Protein AF-0000000080719710 (afdb_homodimer)

pLDDT: mean 92.7, std 10.5, range [41.16, 98.81]

Structure (mmCIF, N/CA/C/O backbone):
data_AF-0000000080719710-model_v1
#
loop_
_entity.id
_entity.type
_entity.pdbx_description
1 polymer 'N-acetyltransferase domain-containing protein'
#
loop_
_atom_site.group_PDB
_atom_site.id
_atom_site.type_symbol
_atom_site.label_atom_id
_atom_site.label_alt_id
_atom_site.label_comp_id
_atom_site.label_asym_id
_atom_site.label_entity_id
_atom_site.label_seq_id
_atom_site.pdbx_PDB_ins_code
_atom_site.Cartn_x
_atom_site.Cartn_y
_atom_site.Cartn_z
_atom_site.occupancy
_atom_site.B_iso_or_equiv
_atom_site.auth_seq_id
_atom_site.auth_comp_id
_atom_site.auth_asym_id
_atom_site.auth_atom_id
_atom_site.pdbx_PDB_model_num
ATOM 1 N N . MET A 1 1 ? 18.469 5.668 -6.887 1 54.09 1 MET A N 1
ATOM 2 C CA . MET A 1 1 ? 17.562 4.699 -7.508 1 54.09 1 MET A CA 1
ATOM 3 C C . MET A 1 1 ? 16.109 5.109 -7.309 1 54.09 1 MET A C 1
ATOM 5 O O . MET A 1 1 ? 15.75 5.652 -6.262 1 54.09 1 MET A O 1
ATOM 9 N N . LYS A 1 2 ? 15.273 5.098 -8.398 1 69.69 2 LYS A N 1
ATOM 10 C CA . LYS A 1 2 ? 13.875 5.508 -8.328 1 69.69 2 LYS A CA 1
ATOM 11 C C . LYS A 1 2 ? 13.031 4.457 -7.605 1 69.69 2 LYS A C 1
ATOM 13 O O . LYS A 1 2 ? 13.102 3.27 -7.93 1 69.69 2 LYS A O 1
ATOM 18 N N . HIS A 1 3 ? 12.562 4.742 -6.418 1 86.06 3 HIS A N 1
ATOM 19 C CA . HIS A 1 3 ? 11.727 3.826 -5.652 1 86.06 3 HIS A CA 1
ATOM 20 C C . HIS A 1 3 ? 10.289 3.814 -6.18 1 86.06 3 HIS A C 1
ATOM 22 O O . HIS A 1 3 ? 9.789 4.84 -6.641 1 86.06 3 HIS A O 1
ATOM 28 N N . ILE A 1 4 ? 9.797 2.648 -6.238 1 90.69 4 ILE A N 1
ATOM 29 C CA . ILE A 1 4 ? 8.398 2.49 -6.602 1 90.69 4 ILE A CA 1
ATOM 30 C C . ILE A 1 4 ? 7.535 2.461 -5.34 1 90.69 4 ILE A C 1
ATOM 32 O O . ILE A 1 4 ? 7.82 1.71 -4.406 1 90.69 4 ILE A O 1
ATOM 36 N N . ALA A 1 5 ? 6.484 3.293 -5.363 1 95.06 5 ALA A N 1
ATOM 37 C CA . ALA A 1 5 ? 5.66 3.428 -4.168 1 95.06 5 ALA A CA 1
ATOM 38 C C . ALA A 1 5 ? 4.258 2.875 -4.402 1 95.06 5 ALA A C 1
ATOM 40 O O . ALA A 1 5 ? 3.775 2.854 -5.535 1 95.06 5 ALA A O 1
ATOM 41 N N . PHE A 1 6 ? 3.617 2.361 -3.338 1 96.5 6 PHE A N 1
ATOM 42 C CA . PHE A 1 6 ? 2.191 2.061 -3.355 1 96.5 6 PHE A CA 1
ATOM 43 C C . PHE A 1 6 ? 1.367 3.342 -3.332 1 96.5 6 PHE A C 1
ATOM 45 O O . PHE A 1 6 ? 1.229 3.98 -2.287 1 96.5 6 PHE A O 1
ATOM 52 N N . VAL A 1 7 ? 0.745 3.695 -4.496 1 97.75 7 VAL A N 1
ATOM 53 C CA . VAL A 1 7 ? 0.029 4.957 -4.633 1 97.75 7 VAL A CA 1
ATOM 54 C C . VAL A 1 7 ? -1.461 4.738 -4.379 1 97.75 7 VAL A C 1
ATOM 56 O O . VAL A 1 7 ? -2.09 3.902 -5.031 1 97.75 7 VAL A O 1
ATOM 59 N N . LEU A 1 8 ? -2 5.484 -3.473 1 97.69 8 LEU A N 1
ATOM 60 C CA . LEU A 1 8 ? -3.428 5.406 -3.178 1 97.69 8 LEU A CA 1
ATOM 61 C C . LEU A 1 8 ? -4.207 6.43 -3.996 1 97.69 8 LEU A C 1
ATOM 63 O O . LEU A 1 8 ? -5.32 6.152 -4.445 1 97.69 8 LEU A O 1
ATOM 67 N N . HIS A 1 9 ? -3.609 7.578 -4.168 1 98 9 HIS A N 1
ATOM 68 C CA . HIS A 1 9 ? -4.219 8.703 -4.867 1 98 9 HIS A CA 1
ATOM 69 C C . HIS A 1 9 ? -3.156 9.617 -5.477 1 98 9 HIS A C 1
ATOM 71 O O . HIS A 1 9 ? -2.035 9.695 -4.969 1 98 9 HIS A O 1
ATOM 77 N N . ASN A 1 10 ? -3.525 10.258 -6.566 1 98.06 10 ASN A N 1
ATOM 78 C CA . ASN A 1 10 ? -2.609 11.211 -7.18 1 98.06 10 ASN A CA 1
ATOM 79 C C . ASN A 1 10 ? -3.359 12.367 -7.836 1 98.06 10 ASN A C 1
ATOM 81 O O . ASN A 1 10 ? -4.539 12.242 -8.172 1 98.06 10 ASN A O 1
ATOM 85 N N . PHE A 1 11 ? -2.729 13.508 -7.863 1 98.31 11 PHE A N 1
ATOM 86 C CA . PHE A 1 11 ? -3.273 14.695 -8.508 1 98.31 11 PHE A CA 1
ATOM 87 C C . PHE A 1 11 ? -2.166 15.688 -8.828 1 98.31 11 PHE A C 1
ATOM 89 O O . PHE A 1 11 ? -1.011 15.484 -8.453 1 98.31 11 PHE A O 1
ATOM 96 N N . SER A 1 12 ? -2.582 16.734 -9.648 1 98.12 12 SER A N 1
ATOM 97 C CA . SER A 1 12 ? -1.636 17.797 -9.969 1 98.12 12 SER A CA 1
ATOM 98 C C . SER A 1 12 ? -2.135 19.141 -9.477 1 98.12 12 SER A C 1
ATOM 100 O O . SER A 1 12 ? -3.336 19.422 -9.516 1 98.12 12 SER A O 1
ATOM 102 N N . THR A 1 13 ? -1.213 19.984 -9 1 96.88 13 THR A N 1
ATOM 103 C CA . THR A 1 13 ? -1.48 21.359 -8.609 1 96.88 13 THR A CA 1
ATOM 104 C C . THR A 1 13 ? -0.192 22.172 -8.594 1 96.88 13 THR A C 1
ATOM 106 O O . THR A 1 13 ? 0.892 21.641 -8.375 1 96.88 13 THR A O 1
ATOM 109 N N . GLY A 1 14 ? -0.295 23.5 -8.953 1 94.06 14 GLY A N 1
ATOM 110 C CA . GLY A 1 14 ? 0.875 24.375 -8.961 1 94.06 14 GLY A CA 1
ATOM 111 C C . GLY A 1 14 ? 1.975 23.875 -9.883 1 94.06 14 GLY A C 1
ATOM 112 O O . GLY A 1 14 ? 3.158 23.984 -9.562 1 94.06 14 GLY A O 1
ATOM 113 N N . ASN A 1 15 ? 1.574 23.141 -10.828 1 95.38 15 ASN A N 1
ATOM 114 C CA . ASN A 1 15 ? 2.5 22.578 -11.797 1 95.38 15 ASN A CA 1
ATOM 115 C C . ASN A 1 15 ? 3.369 21.484 -11.172 1 95.38 15 ASN A C 1
ATOM 117 O O . ASN A 1 15 ? 4.551 21.359 -11.508 1 95.38 15 ASN A O 1
ATOM 121 N N . LYS A 1 16 ? 2.918 20.844 -10.125 1 97.88 16 LYS A N 1
ATOM 122 C CA . LYS A 1 16 ? 3.588 19.734 -9.469 1 97.88 16 LYS A CA 1
ATOM 123 C C . LYS A 1 16 ? 2.729 18.469 -9.523 1 97.88 16 LYS A C 1
ATOM 125 O O . LYS A 1 16 ? 1.5 18.547 -9.461 1 97.88 16 LYS A O 1
ATOM 130 N N . LYS A 1 17 ? 3.385 17.359 -9.648 1 98.44 17 LYS A N 1
ATOM 131 C CA . LYS A 1 17 ? 2.719 16.062 -9.508 1 98.44 17 LYS A CA 1
ATOM 132 C C . LYS A 1 17 ? 2.717 15.602 -8.055 1 98.44 17 LYS A C 1
ATOM 134 O O . LYS A 1 17 ? 3.777 15.469 -7.441 1 98.44 17 LYS A O 1
ATOM 139 N N . ILE A 1 18 ? 1.567 15.352 -7.508 1 98.75 18 ILE A N 1
ATOM 140 C CA . ILE A 1 18 ? 1.425 14.953 -6.113 1 98.75 18 ILE A CA 1
ATOM 141 C C . ILE A 1 18 ? 0.96 13.5 -6.035 1 98.75 18 ILE A C 1
ATOM 143 O O . ILE A 1 18 ? 0.045 13.094 -6.754 1 98.75 18 ILE A O 1
ATOM 147 N N . GLU A 1 19 ? 1.598 12.703 -5.23 1 98.69 19 GLU A N 1
ATOM 148 C CA . GLU A 1 19 ? 1.17 11.336 -4.953 1 98.69 19 GLU A CA 1
ATOM 149 C C . GLU A 1 19 ? 1.018 11.102 -3.451 1 98.69 19 GLU A C 1
ATOM 151 O O . GLU A 1 19 ? 1.913 11.43 -2.672 1 98.69 19 GLU A O 1
ATOM 156 N N . LEU A 1 20 ? -0.137 10.586 -3.004 1 98.81 20 LEU A N 1
ATOM 157 C CA . LEU A 1 20 ? -0.351 10.086 -1.65 1 98.81 20 LEU A CA 1
ATOM 158 C C . LEU A 1 20 ? -0.066 8.594 -1.573 1 98.81 20 LEU A C 1
ATOM 160 O O . LEU A 1 20 ? -0.763 7.789 -2.199 1 98.81 20 LEU A O 1
ATOM 164 N N . VAL A 1 21 ? 0.977 8.242 -0.76 1 98.5 21 VAL A N 1
ATOM 165 C CA . VAL A 1 21 ? 1.5 6.883 -0.881 1 98.5 21 VAL A CA 1
ATOM 166 C C . VAL A 1 21 ? 1.567 6.227 0.498 1 98.5 21 VAL A C 1
ATOM 168 O O . VAL A 1 21 ? 1.522 6.918 1.521 1 98.5 21 VAL A O 1
ATOM 171 N N . LEU A 1 22 ? 1.673 4.852 0.494 1 97.69 22 LEU A N 1
ATOM 172 C CA . LEU A 1 22 ? 1.916 4.09 1.714 1 97.69 22 LEU A CA 1
ATOM 173 C C . LEU A 1 22 ? 3.254 4.473 2.338 1 97.69 22 LEU A C 1
ATOM 175 O O . LEU A 1 22 ? 4.254 4.613 1.631 1 97.69 22 LEU A O 1
ATOM 179 N N . PRO A 1 23 ? 3.33 4.699 3.695 1 98.06 23 PRO A N 1
ATOM 180 C CA . PRO A 1 23 ? 4.625 4.938 4.332 1 98.06 23 PRO A CA 1
ATOM 181 C C . PRO A 1 23 ? 5.578 3.752 4.199 1 98.06 23 PRO A C 1
ATOM 183 O O . PRO A 1 23 ? 5.211 2.621 4.523 1 98.06 23 PRO A O 1
ATOM 186 N N . GLU A 1 24 ? 6.777 3.998 3.793 1 95.75 24 GLU A N 1
ATOM 187 C CA . GLU A 1 24 ? 7.82 2.984 3.658 1 95.75 24 GLU A CA 1
ATOM 188 C C . GLU A 1 24 ? 9.164 3.512 4.145 1 95.75 24 GLU A C 1
ATOM 190 O O . GLU A 1 24 ? 9.453 4.703 4.02 1 95.75 24 GLU A O 1
ATOM 195 N N . VAL A 1 25 ? 10.055 2.666 4.492 1 94.94 25 VAL A N 1
ATOM 196 C CA . VAL A 1 25 ? 11.273 3.021 5.207 1 94.94 25 VAL A CA 1
ATOM 197 C C . VAL A 1 25 ? 12.195 3.82 4.289 1 94.94 25 VAL A C 1
ATOM 199 O O . VAL A 1 25 ? 12.93 4.699 4.746 1 94.94 25 VAL A O 1
ATOM 202 N N . TRP A 1 26 ? 12.203 3.619 3.031 1 94.19 26 TRP A N 1
ATOM 203 C CA . TRP A 1 26 ? 13.102 4.301 2.107 1 94.19 26 TRP A CA 1
ATOM 204 C C . TRP A 1 26 ? 12.836 5.805 2.096 1 94.19 26 TRP A C 1
ATOM 206 O O . TRP A 1 26 ? 13.672 6.586 1.641 1 94.19 26 TRP A O 1
ATOM 216 N N . GLN A 1 27 ? 11.711 6.211 2.578 1 97.81 27 GLN A N 1
ATOM 217 C CA . GLN A 1 27 ? 11.297 7.613 2.592 1 97.81 27 GLN A CA 1
ATOM 218 C C . GLN A 1 27 ? 11.898 8.352 3.787 1 97.81 27 GLN A C 1
ATOM 220 O O . GLN A 1 27 ? 11.844 9.578 3.854 1 97.81 27 GLN A O 1
ATOM 225 N N . ALA A 1 28 ? 12.5 7.699 4.703 1 98.19 28 ALA A N 1
ATOM 226 C CA . ALA A 1 28 ? 12.875 8.219 6.02 1 98.19 28 ALA A CA 1
ATOM 227 C C . ALA A 1 28 ? 13.906 9.336 5.895 1 98.19 28 ALA A C 1
ATOM 229 O O . ALA A 1 28 ? 13.781 10.383 6.535 1 98.19 28 ALA A O 1
ATOM 230 N N . ALA A 1 29 ? 14.852 9.148 5.082 1 97.94 29 ALA A N 1
ATOM 231 C CA . ALA A 1 29 ? 15.93 10.125 4.973 1 97.94 29 ALA A CA 1
ATOM 232 C C . ALA A 1 29 ? 15.398 11.469 4.477 1 97.94 29 ALA A C 1
ATOM 234 O O . ALA A 1 29 ? 15.711 12.516 5.047 1 97.94 29 ALA A O 1
ATOM 235 N N . SER A 1 30 ? 14.617 11.422 3.439 1 98 30 SER A N 1
ATOM 236 C CA . SER A 1 30 ? 14.055 12.648 2.879 1 98 30 SER A CA 1
ATOM 237 C C . SER A 1 30 ? 13.102 13.32 3.867 1 98 30 SER A C 1
ATOM 239 O O . SER A 1 30 ? 13.148 14.547 4.039 1 98 30 SER A O 1
ATOM 241 N N . LEU A 1 31 ? 12.305 12.578 4.492 1 98.06 31 LEU A N 1
ATOM 242 C CA . LEU A 1 31 ? 11.375 13.125 5.477 1 98.06 31 LEU A CA 1
ATOM 243 C C . LEU A 1 31 ? 12.133 13.773 6.633 1 98.06 31 LEU A C 1
ATOM 245 O O . LEU A 1 31 ? 11.75 14.852 7.102 1 98.06 31 LEU A O 1
ATOM 249 N N . PHE A 1 32 ? 13.141 13.18 7.082 1 97.94 32 PHE A N 1
ATOM 250 C CA . PHE A 1 32 ? 13.953 13.727 8.156 1 97.94 32 PHE A CA 1
ATOM 251 C C . PHE A 1 32 ? 14.578 15.055 7.742 1 97.94 32 PHE A C 1
ATOM 253 O O . PHE A 1 32 ? 14.57 16.016 8.508 1 97.94 32 PHE A O 1
ATOM 260 N N . ASP A 1 33 ? 15.109 15.07 6.574 1 97.5 33 ASP A N 1
ATOM 261 C CA . ASP A 1 33 ? 15.695 16.297 6.047 1 97.5 33 ASP A CA 1
ATOM 262 C C . ASP A 1 33 ? 14.68 17.438 6.047 1 97.5 33 ASP A C 1
ATOM 264 O O . ASP A 1 33 ? 14.992 18.562 6.43 1 97.5 33 ASP A O 1
ATOM 268 N N . GLN A 1 34 ? 13.484 17.125 5.559 1 96.94 34 GLN A N 1
ATOM 269 C CA . GLN A 1 34 ? 12.422 18.125 5.531 1 96.94 34 GLN A CA 1
ATOM 270 C C . GLN A 1 34 ? 12.078 18.594 6.938 1 96.94 34 GLN A C 1
ATOM 272 O O . GLN A 1 34 ? 11.836 19.797 7.148 1 96.94 34 GLN A O 1
ATOM 277 N N . LEU A 1 35 ? 12.016 17.734 7.867 1 95.12 35 LEU A N 1
ATOM 278 C CA . LEU A 1 35 ? 11.734 18.078 9.25 1 95.12 35 LEU A CA 1
ATOM 279 C C . LEU A 1 35 ? 12.812 19 9.805 1 95.12 35 LEU A C 1
ATOM 281 O O . LEU A 1 35 ? 12.5 20 10.461 1 95.12 35 LEU A O 1
ATOM 285 N N . GLN A 1 36 ? 14 18.703 9.531 1 94.81 36 GLN A N 1
ATOM 286 C CA . GLN A 1 36 ? 15.117 19.5 10.023 1 94.81 36 GLN A CA 1
ATOM 287 C C . GLN A 1 36 ? 15.102 20.906 9.406 1 94.81 36 GLN A C 1
ATOM 289 O O . GLN A 1 36 ? 15.312 21.891 10.109 1 94.81 36 GLN A O 1
ATOM 294 N N . LYS A 1 37 ? 14.883 20.922 8.211 1 94.94 37 LYS A N 1
ATOM 295 C CA . LYS A 1 37 ? 14.836 22.188 7.484 1 94.94 37 LYS A CA 1
ATOM 296 C C . LYS A 1 37 ? 13.758 23.109 8.047 1 94.94 37 LYS A C 1
ATOM 298 O O . LYS A 1 37 ? 13.906 24.328 8.023 1 94.94 37 LYS A O 1
ATOM 303 N N . ASN A 1 38 ? 12.711 22.531 8.555 1 93.88 38 ASN A N 1
ATOM 304 C CA . ASN A 1 38 ? 11.562 23.297 9.031 1 93.88 38 ASN A CA 1
ATOM 305 C C . ASN A 1 38 ? 11.383 23.141 10.547 1 93.88 38 ASN A C 1
ATOM 307 O O . ASN A 1 38 ? 10.266 23.281 11.055 1 93.88 38 ASN A O 1
ATOM 311 N N . PHE A 1 39 ? 12.359 22.875 11.195 1 91.44 39 PHE A N 1
ATOM 312 C CA . PHE A 1 39 ? 12.32 22.453 12.586 1 91.44 39 PHE A CA 1
ATOM 313 C C . PHE A 1 39 ? 11.695 23.516 13.469 1 91.44 39 PHE A C 1
ATOM 315 O O . PHE A 1 39 ? 10.867 23.219 14.328 1 91.44 39 PHE A O 1
ATOM 322 N N . VAL A 1 40 ? 12.023 24.734 13.328 1 90.12 40 VAL A N 1
ATOM 323 C CA . VAL A 1 40 ? 11.539 25.828 14.172 1 90.12 40 VAL A CA 1
ATOM 324 C C . VAL A 1 40 ? 10.023 25.953 14.039 1 90.12 40 VAL A C 1
ATOM 326 O O . VAL A 1 40 ? 9.305 26.016 15.039 1 90.12 40 VAL A O 1
ATOM 329 N N . GLU A 1 41 ? 9.57 25.875 12.898 1 88.31 41 GLU A N 1
ATOM 330 C CA . GLU A 1 41 ? 8.133 25.969 12.648 1 88.31 41 GLU A CA 1
ATOM 331 C C . GLU A 1 41 ? 7.402 24.719 13.148 1 88.31 41 GLU A C 1
ATOM 333 O O . GLU A 1 41 ? 6.375 24.828 13.828 1 88.31 41 GLU A O 1
ATOM 338 N N . PHE A 1 42 ? 7.93 23.578 12.852 1 89.69 42 PHE A N 1
ATOM 339 C CA . PHE A 1 42 ? 7.27 22.312 13.172 1 89.69 42 PHE A CA 1
ATOM 340 C C . PHE A 1 42 ? 7.266 22.078 14.68 1 89.69 42 PHE A C 1
ATOM 342 O O . PHE A 1 42 ? 6.297 21.547 15.227 1 89.69 42 PHE A O 1
ATOM 349 N N . SER A 1 43 ? 8.32 22.484 15.328 1 88.62 43 SER A N 1
ATOM 350 C CA . SER A 1 43 ? 8.43 22.281 16.766 1 88.62 43 SER A CA 1
ATOM 351 C C . SER A 1 43 ? 7.391 23.109 17.516 1 88.62 43 SER A C 1
ATOM 353 O O . SER A 1 43 ? 7.031 22.781 18.656 1 88.62 43 SER A O 1
ATOM 355 N N . LYS A 1 44 ? 6.891 24.125 16.969 1 86.06 44 LYS A N 1
ATOM 356 C CA . LYS A 1 44 ? 5.871 24.984 17.578 1 86.06 44 LYS A CA 1
ATOM 357 C C . LYS A 1 44 ? 4.516 24.281 17.609 1 86.06 44 LYS A C 1
ATOM 359 O O . LYS A 1 44 ? 3.738 24.469 18.547 1 86.06 44 LYS A O 1
ATOM 364 N N . TYR A 1 45 ? 4.305 23.422 16.625 1 86 45 TYR A N 1
ATOM 365 C CA . TYR A 1 45 ? 2.943 22.938 16.422 1 86 45 TYR A CA 1
ATOM 366 C C . TYR A 1 45 ? 2.879 21.422 16.594 1 86 45 TYR A C 1
ATOM 368 O O . TYR A 1 45 ? 1.822 20.875 16.906 1 86 45 TYR A O 1
ATOM 376 N N . LEU A 1 46 ? 3.992 20.734 16.297 1 87.31 46 LEU A N 1
ATOM 377 C CA . LEU A 1 46 ? 4.027 19.281 16.312 1 87.31 46 LEU A CA 1
ATOM 378 C C . LEU A 1 46 ? 4.785 18.766 17.531 1 87.31 46 LEU A C 1
ATOM 380 O O . LEU A 1 46 ? 6.02 18.75 17.547 1 87.31 46 LEU A O 1
ATOM 384 N N . GLU A 1 47 ? 4.121 18.219 18.5 1 83.12 47 GLU A N 1
ATOM 385 C CA . GLU A 1 47 ? 4.707 17.844 19.781 1 83.12 47 GLU A CA 1
ATOM 386 C C . GLU A 1 47 ? 5.758 16.75 19.609 1 83.12 47 GLU A C 1
ATOM 388 O O . GLU A 1 47 ? 6.734 16.703 20.359 1 83.12 47 GLU A O 1
ATOM 393 N N . TRP A 1 48 ? 5.605 15.891 18.594 1 88.81 48 TRP A N 1
ATOM 394 C CA . TRP A 1 48 ? 6.477 14.734 18.422 1 88.81 48 TRP A CA 1
ATOM 395 C C . TRP A 1 48 ? 7.754 15.125 17.688 1 88.81 48 TRP A C 1
ATOM 397 O O . TRP A 1 48 ? 8.719 14.359 17.656 1 88.81 48 TRP A O 1
ATOM 407 N N . ALA A 1 49 ? 7.832 16.25 17.078 1 87.62 49 ALA A N 1
ATOM 408 C CA . ALA A 1 49 ? 8.93 16.641 16.203 1 87.62 49 ALA A CA 1
ATOM 409 C C . ALA A 1 49 ? 10.266 16.609 16.938 1 87.62 49 ALA A C 1
ATOM 411 O O . ALA A 1 49 ? 11.281 16.203 16.359 1 87.62 49 ALA A O 1
ATOM 412 N N . GLU A 1 50 ? 10.289 16.922 18.188 1 88.94 50 GLU A N 1
ATOM 413 C CA . GLU A 1 50 ? 11.516 17 18.969 1 88.94 50 GLU A CA 1
ATOM 414 C C . GLU A 1 50 ? 12.07 15.609 19.281 1 88.94 50 GLU A C 1
ATOM 416 O O . GLU A 1 50 ? 13.234 15.469 19.656 1 88.94 50 GLU A O 1
ATOM 421 N N . LYS A 1 51 ? 11.234 14.68 19.141 1 91.88 51 LYS A N 1
ATOM 422 C CA . LYS A 1 51 ? 11.641 13.32 19.484 1 91.88 51 LYS A CA 1
ATOM 423 C C . LYS A 1 51 ? 12.359 12.656 18.312 1 91.88 51 LYS A C 1
ATOM 425 O O . LYS A 1 51 ? 13 11.617 18.484 1 91.88 51 LYS A O 1
ATOM 430 N N . ILE A 1 52 ? 12.258 13.172 17.156 1 94.56 52 ILE A N 1
ATOM 431 C CA . ILE A 1 52 ? 12.914 12.625 15.977 1 94.56 52 ILE A CA 1
ATOM 432 C C . ILE A 1 52 ? 14.273 13.305 15.781 1 94.56 52 ILE A C 1
ATOM 434 O O . ILE A 1 52 ? 14.344 14.453 15.352 1 94.56 52 ILE A O 1
ATOM 438 N N . LYS A 1 53 ? 15.352 12.57 16.016 1 94.25 53 LYS A N 1
ATOM 439 C CA . LYS A 1 53 ? 16.672 13.195 16.047 1 94.25 53 LYS A CA 1
ATOM 440 C C . LYS A 1 53 ? 17.578 12.617 14.969 1 94.25 53 LYS A C 1
ATOM 442 O O . LYS A 1 53 ? 18.703 13.086 14.789 1 94.25 53 LYS A O 1
ATOM 447 N N . SER A 1 54 ? 17.047 11.555 14.305 1 97 54 SER A N 1
ATOM 448 C CA . SER A 1 54 ? 17.875 10.898 13.289 1 97 54 SER A CA 1
ATOM 449 C C . SER A 1 54 ? 17 10.234 12.227 1 97 54 SER A C 1
ATOM 451 O O . SER A 1 54 ? 15.789 10.086 12.414 1 97 54 SER A O 1
ATOM 453 N N . VAL A 1 55 ? 17.672 9.875 11.188 1 97.56 55 VAL A N 1
ATOM 454 C CA . VAL A 1 55 ? 17 9.109 10.141 1 97.56 55 VAL A CA 1
ATOM 455 C C . VAL A 1 55 ? 16.484 7.789 10.711 1 97.56 55 VAL A C 1
ATOM 457 O O . VAL A 1 55 ? 15.406 7.328 10.344 1 97.56 55 VAL A O 1
ATOM 460 N N . LYS A 1 56 ? 17.25 7.219 11.578 1 97.5 56 LYS A N 1
ATOM 461 C CA . LYS A 1 56 ? 16.859 5.977 12.234 1 97.5 56 LYS A CA 1
ATOM 462 C C . LYS A 1 56 ? 15.57 6.156 13.031 1 97.5 56 LYS A C 1
ATOM 464 O O . LYS A 1 56 ? 14.703 5.285 13.023 1 97.5 56 LYS A O 1
ATOM 469 N N . ASP A 1 57 ? 15.461 7.258 13.688 1 97.44 57 ASP A N 1
ATOM 470 C CA . ASP A 1 57 ? 14.25 7.566 14.438 1 97.44 57 ASP A CA 1
ATOM 471 C C . ASP A 1 57 ? 13.039 7.656 13.508 1 97.44 57 ASP A C 1
ATOM 473 O O . ASP A 1 57 ? 11.969 7.137 13.82 1 97.44 57 ASP A O 1
ATOM 477 N N . GLU A 1 58 ? 13.273 8.344 12.422 1 97 58 GLU A N 1
ATOM 478 C CA . GLU A 1 58 ? 12.195 8.477 11.445 1 97 58 GLU A CA 1
ATOM 479 C C . GLU A 1 58 ? 11.789 7.117 10.883 1 97 58 GLU A C 1
ATOM 481 O O . GLU A 1 58 ? 10.594 6.84 10.719 1 97 58 GLU A O 1
ATOM 486 N N . ALA A 1 59 ? 12.734 6.281 10.547 1 97.06 59 ALA A N 1
ATOM 487 C CA . ALA A 1 59 ? 12.453 4.93 10.062 1 97.06 59 ALA A CA 1
ATOM 488 C C . ALA A 1 59 ? 11.648 4.133 11.086 1 97.06 59 ALA A C 1
ATOM 490 O O . ALA A 1 59 ? 10.727 3.402 10.727 1 97.06 59 ALA A O 1
ATOM 491 N N . ALA A 1 60 ? 11.961 4.281 12.336 1 97 60 ALA A N 1
ATOM 492 C CA . ALA A 1 60 ? 11.234 3.607 13.406 1 97 60 ALA A CA 1
ATOM 493 C C . ALA A 1 60 ? 9.789 4.105 13.484 1 97 60 ALA A C 1
ATOM 495 O O . ALA A 1 60 ? 8.867 3.32 13.719 1 97 60 ALA A O 1
ATOM 496 N N . SER A 1 61 ? 9.625 5.371 13.32 1 96.69 61 SER A N 1
ATOM 497 C CA . SER A 1 61 ? 8.281 5.938 13.297 1 96.69 61 SER A CA 1
ATOM 498 C C . SER A 1 61 ? 7.449 5.344 12.156 1 96.69 61 SER A C 1
ATOM 500 O O . SER A 1 61 ? 6.285 4.992 12.352 1 96.69 61 SER A O 1
ATOM 502 N N . ILE A 1 62 ? 8.062 5.242 11.023 1 97.19 62 ILE A N 1
ATOM 503 C CA . ILE A 1 62 ? 7.379 4.703 9.859 1 97.19 62 ILE A CA 1
ATOM 504 C C . ILE A 1 62 ? 6.941 3.266 10.133 1 97.19 62 ILE A C 1
ATOM 506 O O . ILE A 1 62 ? 5.809 2.885 9.828 1 97.19 62 ILE A O 1
ATOM 510 N N . LYS A 1 63 ? 7.766 2.494 10.727 1 95.44 63 LYS A N 1
ATOM 511 C CA . LYS A 1 63 ? 7.414 1.123 11.078 1 95.44 63 LYS A CA 1
ATOM 512 C C . LYS A 1 63 ? 6.246 1.091 12.062 1 95.44 63 LYS A C 1
ATOM 514 O O . LYS A 1 63 ? 5.352 0.252 11.945 1 95.44 63 LYS A O 1
ATOM 519 N N . MET A 1 64 ? 6.301 1.957 12.961 1 95.94 64 MET A N 1
ATOM 520 C CA . MET A 1 64 ? 5.207 2.062 13.922 1 95.94 64 MET A CA 1
ATOM 521 C C . MET A 1 64 ? 3.896 2.406 13.219 1 95.94 64 MET A C 1
ATOM 523 O O . MET A 1 64 ? 2.85 1.842 13.539 1 95.94 64 MET A O 1
ATOM 527 N N . PHE A 1 65 ? 3.973 3.328 12.258 1 96.19 65 PHE A N 1
ATOM 528 C CA . PHE A 1 65 ? 2.789 3.682 11.484 1 96.19 65 PHE A CA 1
ATOM 529 C C . PHE A 1 65 ? 2.244 2.469 10.742 1 96.19 65 PHE A C 1
ATOM 531 O O . PHE A 1 65 ? 1.034 2.236 10.719 1 96.19 65 PHE A O 1
ATOM 538 N N . GLN A 1 66 ? 3.09 1.748 10.156 1 95.5 66 GLN A N 1
ATOM 539 C CA . GLN A 1 66 ? 2.693 0.542 9.438 1 95.5 66 GLN A CA 1
ATOM 540 C C . GLN A 1 66 ? 1.958 -0.429 10.352 1 95.5 66 GLN A C 1
ATOM 542 O O . GLN A 1 66 ? 0.925 -0.987 9.977 1 95.5 66 GLN A O 1
ATOM 547 N N . GLU A 1 67 ? 2.471 -0.63 11.508 1 94.25 67 GLU A N 1
ATOM 548 C CA . GLU A 1 67 ? 1.866 -1.543 12.469 1 94.25 67 GLU A CA 1
ATOM 549 C C . GLU A 1 67 ? 0.485 -1.058 12.898 1 94.25 67 GLU A C 1
ATOM 551 O O . GLU A 1 67 ? -0.453 -1.851 13.008 1 94.25 67 GLU A O 1
ATOM 556 N N . LYS A 1 68 ? 0.389 0.164 13.195 1 95.25 68 LYS A N 1
ATOM 557 C CA . LYS A 1 68 ? -0.896 0.726 13.594 1 95.25 68 LYS A CA 1
ATOM 558 C C . LYS A 1 68 ? -1.929 0.591 12.477 1 95.25 68 LYS A C 1
ATOM 560 O O . LYS A 1 68 ? -3.113 0.377 12.742 1 95.25 68 LYS A O 1
ATOM 565 N N . MET A 1 69 ? -1.511 0.764 11.266 1 94.81 69 MET A N 1
ATOM 566 C CA . MET A 1 69 ? -2.412 0.637 10.125 1 94.81 69 MET A CA 1
ATOM 567 C C . MET A 1 69 ? -2.91 -0.797 9.977 1 94.81 69 MET A C 1
ATOM 569 O O . MET A 1 69 ? -4.094 -1.025 9.719 1 94.81 69 MET A O 1
ATOM 573 N N . VAL A 1 70 ? -2.021 -1.678 10.164 1 92.56 70 VAL A N 1
ATOM 574 C CA . VAL A 1 70 ? -2.406 -3.084 10.109 1 92.56 70 VAL A CA 1
ATOM 575 C C . VAL A 1 70 ? -3.42 -3.389 11.211 1 92.56 70 VAL A C 1
ATOM 577 O O . VAL A 1 70 ? -4.352 -4.168 11.008 1 92.56 70 VAL A O 1
ATOM 580 N N . GLY A 1 71 ? -3.258 -2.744 12.289 1 91.38 71 GLY A N 1
ATOM 581 C CA . GLY A 1 71 ? -4.141 -2.945 13.422 1 91.38 71 GLY A CA 1
ATOM 582 C C . GLY A 1 71 ? -5.418 -2.131 13.344 1 91.38 71 GLY A C 1
ATOM 583 O O . GLY A 1 71 ? -6.281 -2.229 14.219 1 91.38 71 GLY A O 1
ATOM 584 N N . GLY A 1 72 ? -5.531 -1.318 12.406 1 91.62 72 GLY A N 1
ATOM 585 C CA . GLY A 1 72 ? -6.73 -0.511 12.234 1 91.62 72 GLY A CA 1
ATOM 586 C C . GLY A 1 72 ? -6.809 0.656 13.195 1 91.62 72 GLY A C 1
ATOM 587 O O . GLY A 1 72 ? -7.898 1.16 13.484 1 91.62 72 GLY A O 1
ATOM 588 N N . LYS A 1 73 ? -5.691 1.082 13.688 1 95.19 73 LYS A N 1
ATOM 589 C CA . LYS A 1 73 ? -5.668 2.111 14.719 1 95.19 73 LYS A CA 1
ATOM 590 C C . LYS A 1 73 ? -5.293 3.471 14.133 1 95.19 73 LYS A C 1
ATOM 592 O O . LYS A 1 73 ? -5.453 4.5 14.797 1 95.19 73 LYS A O 1
ATOM 597 N N . ALA A 1 74 ? -4.809 3.426 12.992 1 97.25 74 ALA A N 1
ATOM 598 C CA . ALA A 1 74 ? -4.438 4.648 12.281 1 97.25 74 ALA A CA 1
ATOM 599 C C . ALA A 1 74 ? -4.453 4.441 10.773 1 97.25 74 ALA A C 1
ATOM 601 O O . ALA A 1 74 ? -4.582 3.309 10.297 1 97.25 74 ALA A O 1
ATOM 602 N N . PHE A 1 75 ? -4.445 5.523 10.055 1 97.5 75 PHE A N 1
ATOM 603 C CA . PHE A 1 75 ? -4.293 5.555 8.609 1 97.5 75 PHE A CA 1
ATOM 604 C C . PHE A 1 75 ? -3.355 6.68 8.188 1 97.5 75 PHE A C 1
ATOM 606 O O . PHE A 1 75 ? -3.705 7.859 8.289 1 97.5 75 PHE A O 1
ATOM 613 N N . ASN A 1 76 ? -2.186 6.316 7.688 1 98.19 76 ASN A N 1
ATOM 614 C CA . ASN A 1 76 ? -1.113 7.262 7.391 1 98.19 76 ASN A CA 1
ATOM 615 C C . ASN A 1 76 ? -0.743 7.238 5.91 1 98.19 76 ASN A C 1
ATOM 617 O O . ASN A 1 76 ? -0.684 6.172 5.293 1 98.19 76 ASN A O 1
ATOM 621 N N . LEU A 1 77 ? -0.476 8.43 5.398 1 98.69 77 LEU A N 1
ATOM 622 C CA . LEU A 1 77 ? 0.047 8.57 4.043 1 98.69 77 LEU A CA 1
ATOM 623 C C . LEU A 1 77 ? 1.238 9.523 4.016 1 98.69 77 LEU A C 1
ATOM 625 O O . LEU A 1 77 ? 1.274 10.5 4.762 1 98.69 77 LEU A O 1
ATOM 629 N N . VAL A 1 78 ? 2.178 9.211 3.143 1 98.81 78 VAL A N 1
ATOM 630 C CA . VAL A 1 78 ? 3.254 10.133 2.811 1 98.81 78 VAL A CA 1
ATOM 631 C C . VAL A 1 78 ? 2.896 10.914 1.548 1 98.81 78 VAL A C 1
ATOM 633 O O . VAL A 1 78 ? 2.33 10.359 0.605 1 98.81 78 VAL A O 1
ATOM 636 N N . ILE A 1 79 ? 3.234 12.172 1.501 1 98.81 79 ILE A N 1
ATOM 637 C CA . ILE A 1 79 ? 3.006 13.031 0.349 1 98.81 79 ILE A CA 1
ATOM 638 C C . ILE A 1 79 ? 4.289 13.156 -0.468 1 98.81 79 ILE A C 1
ATOM 640 O O . ILE A 1 79 ? 5.281 13.711 0.006 1 98.81 79 ILE A O 1
ATOM 644 N N . LEU A 1 80 ? 4.32 12.664 -1.665 1 98.69 80 LEU A N 1
ATOM 645 C CA . LEU A 1 80 ? 5.414 12.867 -2.605 1 98.69 80 LEU A CA 1
ATOM 646 C C . LEU A 1 80 ? 5.133 14.07 -3.51 1 98.69 80 LEU A C 1
ATOM 648 O O . LEU A 1 80 ? 4.047 14.172 -4.086 1 98.69 80 LEU A O 1
ATOM 652 N N . VAL A 1 81 ? 6.039 14.969 -3.598 1 98.56 81 VAL A N 1
ATOM 653 C CA . VAL A 1 81 ? 6.004 16.062 -4.555 1 98.56 81 VAL A CA 1
ATOM 654 C C . VAL A 1 81 ? 7.074 15.859 -5.621 1 98.56 81 VAL A C 1
ATOM 656 O O . VAL A 1 81 ? 8.273 15.945 -5.336 1 98.56 81 VAL A O 1
ATOM 659 N N . ASP A 1 82 ? 6.594 15.578 -6.797 1 97.88 82 ASP A N 1
ATOM 660 C CA . ASP A 1 82 ? 7.492 15.227 -7.895 1 97.88 82 ASP A CA 1
ATOM 661 C C . ASP A 1 82 ? 8.453 14.109 -7.48 1 97.88 82 ASP A C 1
ATOM 663 O O . ASP A 1 82 ? 9.656 14.203 -7.711 1 97.88 82 ASP A O 1
ATOM 667 N N . GLY A 1 83 ? 7.918 13.195 -6.75 1 97.31 83 GLY A N 1
ATOM 668 C CA . GLY A 1 83 ? 8.664 12 -6.406 1 97.31 83 GLY A CA 1
ATOM 669 C C . GLY A 1 83 ? 9.445 12.133 -5.113 1 97.31 83 GLY A C 1
ATOM 670 O O . GLY A 1 83 ? 10.008 11.156 -4.617 1 97.31 83 GLY A O 1
ATOM 671 N N . VAL A 1 84 ? 9.461 13.312 -4.508 1 97.69 84 VAL A N 1
ATOM 672 C CA . VAL A 1 84 ? 10.242 13.562 -3.299 1 97.69 84 VAL A CA 1
ATOM 673 C C . VAL A 1 84 ? 9.32 13.539 -2.078 1 97.69 84 VAL A C 1
ATOM 675 O O . VAL A 1 84 ? 8.344 14.289 -2.016 1 97.69 84 VAL A O 1
ATOM 678 N N . PRO A 1 85 ? 9.633 12.625 -1.094 1 98.44 85 PRO A N 1
ATOM 679 C CA . PRO A 1 85 ? 8.867 12.711 0.151 1 98.44 85 PRO A CA 1
ATOM 680 C C . PRO A 1 85 ? 8.984 14.07 0.829 1 98.44 85 PRO A C 1
ATOM 682 O O . PRO A 1 85 ? 10.078 14.477 1.223 1 98.44 85 PRO A O 1
ATOM 685 N N . SER A 1 86 ? 7.816 14.758 0.985 1 98.56 86 SER A N 1
ATOM 686 C CA . SER A 1 86 ? 7.871 16.156 1.391 1 98.56 86 SER A CA 1
ATOM 687 C C . SER A 1 86 ? 6.879 16.453 2.514 1 98.56 86 SER A C 1
ATOM 689 O O . SER A 1 86 ? 6.754 17.594 2.961 1 98.56 86 SER A O 1
ATOM 691 N N . GLY A 1 87 ? 6.164 15.477 2.992 1 98.25 87 GLY A N 1
ATOM 692 C CA . GLY A 1 87 ? 5.188 15.656 4.055 1 98.25 87 GLY A CA 1
ATOM 693 C C . GLY A 1 87 ? 4.398 14.398 4.355 1 98.25 87 GLY A C 1
ATOM 694 O O . GLY A 1 87 ? 4.664 13.336 3.785 1 98.25 87 GLY A O 1
ATOM 695 N N . MET A 1 88 ? 3.424 14.547 5.301 1 98.25 88 MET A N 1
ATOM 696 C CA . MET A 1 88 ? 2.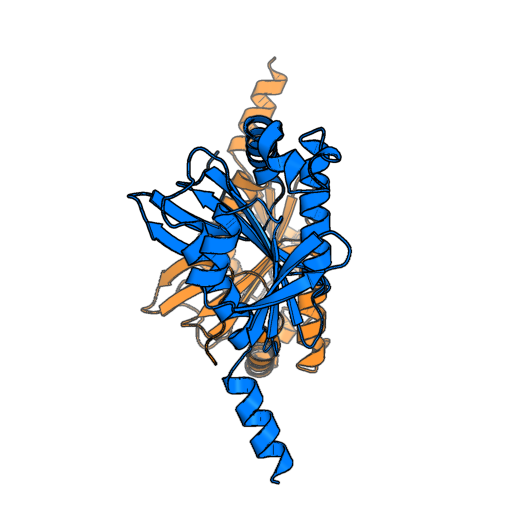564 13.438 5.695 1 98.25 88 MET A CA 1
ATOM 697 C C . MET A 1 88 ? 1.161 13.93 6.039 1 98.25 88 MET A C 1
ATOM 699 O O . MET A 1 88 ? 0.981 15.086 6.414 1 98.25 88 MET A O 1
ATOM 703 N N . ILE A 1 89 ? 0.23 13.055 5.898 1 98.5 89 ILE A N 1
ATOM 704 C CA . ILE A 1 89 ? -1.143 13.25 6.352 1 98.5 89 ILE A CA 1
ATOM 705 C C . ILE A 1 89 ? -1.676 11.945 6.949 1 98.5 89 ILE A C 1
ATOM 707 O O . ILE A 1 89 ? -1.318 10.859 6.496 1 98.5 89 ILE A O 1
ATOM 711 N N . ASP A 1 90 ? -2.572 12.109 7.996 1 98.19 90 ASP A N 1
ATOM 712 C CA . ASP A 1 90 ? -2.984 10.852 8.617 1 98.19 90 ASP A CA 1
ATOM 713 C C . ASP A 1 90 ? -4.305 11.016 9.367 1 98.19 90 ASP A C 1
ATOM 715 O O . ASP A 1 90 ? -4.82 12.125 9.484 1 98.19 90 ASP A O 1
ATOM 719 N N . LEU A 1 91 ? -4.918 9.953 9.688 1 98 91 LEU A N 1
ATOM 720 C CA . LEU A 1 91 ? -5.93 9.789 10.727 1 98 91 LEU A CA 1
ATOM 721 C C . LEU A 1 91 ? -5.355 9.055 11.93 1 98 91 LEU A C 1
ATOM 723 O O . LEU A 1 91 ? -4.914 7.906 11.812 1 98 91 LEU A O 1
ATOM 727 N N . HIS A 1 92 ? -5.297 9.672 13.023 1 96.81 92 HIS A N 1
ATOM 728 C CA . HIS A 1 92 ? -4.914 9.016 14.266 1 96.81 92 HIS A CA 1
ATOM 729 C C . HIS A 1 92 ? -6.062 9.023 15.273 1 96.81 92 HIS A C 1
ATOM 731 O O . HIS A 1 92 ? -7.125 9.578 15 1 96.81 92 HIS A O 1
ATOM 737 N N . GLU A 1 93 ? -5.883 8.266 16.469 1 95.44 93 GLU A N 1
ATOM 738 C CA . GLU A 1 93 ? -6.98 8.039 17.406 1 95.44 93 GLU A CA 1
ATOM 739 C C . GLU A 1 93 ? -8.203 7.473 16.688 1 95.44 93 GLU A C 1
ATOM 741 O O . GLU A 1 93 ? -9.32 7.941 16.891 1 95.44 93 GLU A O 1
ATOM 746 N N . LEU A 1 94 ? -7.918 6.641 15.758 1 96.06 94 LEU A N 1
ATOM 747 C CA . LEU A 1 94 ? -8.953 6.043 14.922 1 96.06 94 LEU A CA 1
ATOM 748 C C . LEU A 1 94 ? -9.75 5 15.695 1 96.06 94 LEU A C 1
ATOM 750 O O . LEU A 1 94 ? -9.172 4.129 16.344 1 96.06 94 LEU A O 1
ATOM 754 N N . ASN A 1 95 ? -10.992 5.113 15.688 1 94.56 95 ASN A N 1
ATOM 755 C CA . ASN A 1 95 ? -11.906 4.125 16.25 1 94.56 95 ASN A CA 1
ATOM 756 C C . ASN A 1 95 ? -13.094 3.865 15.328 1 94.56 95 ASN A C 1
ATOM 758 O O . ASN A 1 95 ? -13.055 4.227 14.148 1 94.56 95 ASN A O 1
ATOM 762 N N . GLN A 1 96 ? -14.094 3.252 15.828 1 92.31 96 GLN A N 1
ATOM 763 C CA . GLN A 1 96 ? -15.188 2.812 14.969 1 92.31 96 GLN A CA 1
ATOM 764 C C . GLN A 1 96 ? -16.031 3.994 14.508 1 92.31 96 GLN A C 1
ATOM 766 O O . GLN A 1 96 ? -16.719 3.916 13.492 1 92.31 96 GLN A O 1
ATOM 771 N N . ARG A 1 97 ? -15.883 5.09 15.203 1 95.31 97 ARG A N 1
ATOM 772 C CA . ARG A 1 97 ? -16.812 6.184 14.938 1 95.31 97 ARG A CA 1
ATOM 773 C C . ARG A 1 97 ? -16.094 7.379 14.32 1 95.31 97 ARG A C 1
ATOM 775 O O . ARG A 1 97 ? -16.688 8.148 13.562 1 95.31 97 ARG A O 1
ATOM 782 N N . SER A 1 98 ? -14.805 7.531 14.75 1 97.5 98 SER A N 1
ATOM 783 C CA . SER A 1 98 ? -14.172 8.797 14.391 1 97.5 98 SER A CA 1
ATOM 784 C C . SER A 1 98 ? -12.656 8.656 14.328 1 97.5 98 SER A C 1
ATOM 786 O O . SER A 1 98 ? -12.109 7.609 14.68 1 97.5 98 SER A O 1
ATOM 788 N N . GLY A 1 99 ? -12.023 9.695 13.828 1 97.88 99 GLY A N 1
ATOM 789 C CA . GLY A 1 99 ? -10.578 9.883 13.797 1 97.88 99 GLY A CA 1
ATOM 790 C C . GLY A 1 99 ? -10.172 11.344 13.773 1 97.88 99 GLY A C 1
ATOM 791 O O . GLY A 1 99 ? -10.984 12.219 13.477 1 97.88 99 GLY A O 1
ATOM 792 N N . GLU A 1 100 ? -8.984 11.539 14.156 1 98.06 100 GLU A N 1
ATOM 793 C CA . GLU A 1 100 ? -8.438 12.891 14.141 1 98.06 100 GLU A CA 1
ATOM 794 C C . GLU A 1 100 ? -7.445 13.07 12.992 1 98.06 100 GLU A C 1
ATOM 796 O O . GLU A 1 100 ? -6.543 12.25 12.812 1 98.06 100 GLU A O 1
ATOM 801 N N . VAL A 1 101 ? -7.66 14.18 12.281 1 98.19 101 VAL A N 1
ATOM 802 C CA . VAL A 1 101 ? -6.824 14.477 11.117 1 98.19 101 VAL A CA 1
ATOM 803 C C . VAL A 1 101 ? -5.551 15.195 11.57 1 98.19 101 VAL A C 1
ATOM 805 O O . VAL A 1 101 ? -5.609 16.125 12.375 1 98.19 101 VAL A O 1
ATOM 808 N N . GLY A 1 102 ? -4.402 14.789 11.07 1 96.81 102 GLY A N 1
ATOM 809 C CA . GLY A 1 102 ? -3.111 15.438 11.25 1 96.81 102 GLY A CA 1
ATOM 810 C C . GLY A 1 102 ? -2.301 15.508 9.969 1 96.81 102 GLY A C 1
ATOM 811 O O . GLY A 1 102 ? -2.434 14.648 9.094 1 96.81 102 GLY A O 1
ATOM 812 N N . TYR A 1 103 ? -1.458 16.578 9.945 1 97.06 103 TYR A N 1
ATOM 813 C CA . TYR A 1 103 ? -0.638 16.672 8.742 1 97.06 103 TYR A CA 1
ATOM 814 C C . TYR A 1 103 ? 0.497 17.672 8.945 1 97.06 103 TYR A C 1
ATOM 816 O O . TYR A 1 103 ? 0.445 18.516 9.852 1 97.06 103 TYR A O 1
ATOM 824 N N . TRP A 1 104 ? 1.502 17.578 8.109 1 96.5 104 TRP A N 1
ATOM 825 C CA . TRP A 1 104 ? 2.549 18.578 7.926 1 96.5 104 TRP A CA 1
ATOM 826 C C . TRP A 1 104 ? 3.105 18.531 6.508 1 96.5 104 TRP A C 1
ATOM 828 O O . TRP A 1 104 ? 3.01 17.5 5.828 1 96.5 104 TRP A O 1
ATOM 838 N N . LEU A 1 105 ? 3.596 19.656 6.078 1 97.06 105 LEU A N 1
ATOM 839 C CA . LEU A 1 105 ? 4.152 19.812 4.742 1 97.06 105 LEU A CA 1
ATOM 840 C C . LEU A 1 105 ? 5.359 20.734 4.762 1 97.06 105 LEU A C 1
ATOM 842 O O . LEU A 1 105 ? 5.332 21.781 5.418 1 97.06 105 LEU A O 1
ATOM 846 N N . SER A 1 106 ? 6.387 20.344 3.998 1 96.94 106 SER A N 1
ATOM 847 C CA . SER A 1 106 ? 7.586 21.172 3.914 1 96.94 106 SER A CA 1
ATOM 848 C C . SER A 1 106 ? 7.246 22.594 3.457 1 96.94 106 SER A C 1
ATOM 850 O O . SER A 1 106 ? 6.414 22.781 2.568 1 96.94 106 SER A O 1
ATOM 852 N N . GLY A 1 107 ? 7.996 23.547 3.965 1 95.12 107 GLY A N 1
ATOM 853 C CA . GLY A 1 107 ? 7.754 24.953 3.688 1 95.12 107 GLY A CA 1
ATOM 854 C C . GLY A 1 107 ? 7.941 25.312 2.227 1 95.12 107 GLY A C 1
ATOM 855 O O . GLY A 1 107 ? 7.25 26.188 1.705 1 95.12 107 GLY A O 1
ATOM 856 N N . ASP A 1 108 ? 8.734 24.594 1.486 1 94.94 108 ASP A N 1
ATOM 857 C CA . ASP A 1 108 ? 9.094 24.906 0.106 1 94.94 108 ASP A CA 1
ATOM 858 C C . ASP A 1 108 ? 7.941 24.594 -0.844 1 94.94 108 ASP A C 1
ATOM 860 O O . ASP A 1 108 ? 7.938 25.047 -1.993 1 94.94 108 ASP A O 1
ATOM 864 N N . VAL A 1 109 ? 6.988 23.859 -0.367 1 96.56 109 VAL A N 1
ATOM 865 C CA . VAL A 1 109 ? 5.914 23.453 -1.268 1 96.56 109 VAL A CA 1
ATOM 866 C C . VAL A 1 109 ? 4.562 23.781 -0.634 1 96.56 109 VAL A C 1
ATOM 868 O O . VAL A 1 109 ? 3.562 23.109 -0.914 1 96.56 109 VAL A O 1
ATOM 871 N N . GLN A 1 110 ? 4.551 24.703 0.193 1 93.69 110 GLN A N 1
ATOM 872 C CA . GLN A 1 110 ? 3.303 25.156 0.795 1 93.69 110 GLN A CA 1
ATOM 873 C C . GLN A 1 110 ? 2.611 26.188 -0.092 1 93.69 110 GLN A C 1
ATOM 875 O O . GLN A 1 110 ? 3.199 26.688 -1.058 1 93.69 110 GLN A O 1
ATOM 880 N N . HIS A 1 111 ? 1.315 26.391 0.166 1 92.38 111 HIS A N 1
ATOM 881 C CA . HIS A 1 111 ? 0.499 27.406 -0.486 1 92.38 111 HIS A CA 1
ATOM 882 C C . HIS A 1 111 ? 0.311 27.094 -1.968 1 92.38 111 HIS A C 1
ATOM 884 O O . HIS A 1 111 ? 0.269 28 -2.797 1 92.38 111 HIS A O 1
ATOM 890 N N . LEU A 1 112 ? 0.311 25.859 -2.301 1 94.75 112 LEU A N 1
ATOM 891 C CA . LEU A 1 112 ? 0.056 25.406 -3.66 1 94.75 112 LEU A CA 1
ATOM 892 C C . LEU A 1 112 ? -1.248 24.609 -3.73 1 94.75 112 LEU A C 1
ATOM 894 O O . LEU A 1 112 ? -1.58 24.047 -4.777 1 94.75 112 LEU A O 1
ATOM 898 N N . GLY A 1 113 ? -1.923 24.516 -2.584 1 95.62 113 GLY A N 1
ATOM 899 C CA . GLY A 1 113 ? -3.178 23.781 -2.547 1 95.62 113 GLY A CA 1
ATOM 900 C C . GLY A 1 113 ? -2.996 22.297 -2.279 1 95.62 113 GLY A C 1
ATOM 901 O O . GLY A 1 113 ? -3.961 21.531 -2.322 1 95.62 113 GLY A O 1
ATOM 902 N N . ILE A 1 114 ? -1.864 21.891 -1.985 1 97.81 114 ILE A N 1
ATOM 903 C CA . ILE A 1 114 ? -1.529 20.469 -1.836 1 97.81 114 ILE A CA 1
ATOM 904 C C . ILE A 1 114 ? -2.26 19.891 -0.625 1 97.81 114 ILE A C 1
ATOM 906 O O . ILE A 1 114 ? -2.93 18.859 -0.73 1 97.81 114 ILE A O 1
ATOM 910 N N . MET A 1 115 ? -2.168 20.594 0.457 1 97.62 115 MET A N 1
ATOM 911 C CA . MET A 1 115 ? -2.727 20.016 1.683 1 97.62 115 MET A CA 1
ATOM 912 C C . MET A 1 115 ? -4.25 20.016 1.633 1 97.62 115 MET A C 1
ATOM 914 O O . MET A 1 115 ? -4.887 19.047 2.053 1 97.62 115 MET A O 1
ATOM 918 N N . THR A 1 116 ? -4.832 21.078 1.132 1 96.69 116 THR A N 1
ATOM 919 C CA . THR A 1 116 ? -6.285 21.125 1.008 1 96.69 116 THR A CA 1
ATOM 920 C C . THR A 1 116 ? -6.793 19.922 0.207 1 96.69 116 THR A C 1
ATOM 922 O O . THR A 1 116 ? -7.695 19.203 0.652 1 96.69 116 THR A O 1
ATOM 925 N N . LYS A 1 117 ? -6.215 19.672 -0.912 1 97.81 117 LYS A N 1
ATOM 926 C CA . LYS A 1 117 ? -6.625 18.547 -1.763 1 97.81 117 LYS A CA 1
ATOM 927 C C . LYS A 1 117 ? -6.359 17.219 -1.079 1 97.81 117 LYS A C 1
ATOM 929 O O . LYS A 1 117 ? -7.133 16.266 -1.238 1 97.81 117 LYS A O 1
ATOM 934 N N . SER A 1 118 ? -5.273 17.141 -0.364 1 98.38 118 SER A N 1
ATOM 935 C CA . SER A 1 118 ? -4.957 15.922 0.375 1 98.38 118 SER A CA 1
ATOM 936 C C . SER A 1 118 ? -5.996 15.648 1.46 1 98.38 118 SER A C 1
ATOM 938 O O . SER A 1 118 ? -6.438 14.508 1.632 1 98.38 118 SER A O 1
ATOM 940 N N . VAL A 1 119 ? -6.379 16.688 2.188 1 98.31 119 VAL A N 1
ATOM 941 C CA . VAL A 1 119 ? -7.379 16.562 3.24 1 98.31 119 VAL A CA 1
ATOM 942 C C . VAL A 1 119 ? -8.727 16.188 2.629 1 98.31 119 VAL A C 1
ATOM 944 O O . VAL A 1 119 ? -9.453 15.344 3.172 1 98.31 119 VAL A O 1
ATOM 947 N N . GLU A 1 120 ? -9.078 16.766 1.536 1 97.38 120 GLU A N 1
ATOM 948 C CA . GLU A 1 120 ? -10.312 16.422 0.846 1 97.38 120 GLU A CA 1
ATOM 949 C C . GLU A 1 120 ? -10.359 14.93 0.503 1 97.38 120 GLU A C 1
ATOM 951 O O . GLU A 1 120 ? -11.383 14.273 0.711 1 97.38 120 GLU A O 1
ATOM 956 N N . PHE A 1 121 ? -9.32 14.477 -0.029 1 97.69 121 PHE A N 1
ATOM 957 C CA . PHE A 1 121 ? -9.25 13.047 -0.329 1 97.69 121 PHE A CA 1
ATOM 958 C C . PHE A 1 121 ? -9.414 12.219 0.938 1 97.69 121 PHE A C 1
ATOM 960 O O . PHE A 1 121 ? -10.18 11.25 0.956 1 97.69 121 PHE A O 1
ATOM 967 N N . LEU A 1 122 ? -8.656 12.562 1.969 1 97.94 122 LEU A N 1
ATOM 968 C CA . LEU A 1 122 ? -8.695 11.812 3.219 1 97.94 122 LEU A CA 1
ATOM 969 C C . LEU A 1 122 ? -10.109 11.773 3.791 1 97.94 122 LEU A C 1
ATOM 971 O O . LEU A 1 122 ? -10.555 10.742 4.293 1 97.94 122 LEU A O 1
ATOM 975 N N . VAL A 1 123 ? -10.758 12.852 3.734 1 97.12 123 VAL A N 1
ATOM 976 C CA . VAL A 1 123 ? -12.133 12.961 4.211 1 97.12 123 VAL A CA 1
ATOM 977 C C . VAL A 1 123 ? -13.031 11.992 3.436 1 97.12 123 VAL A C 1
ATOM 979 O O . VAL A 1 123 ? -13.789 11.227 4.027 1 97.12 123 VAL A O 1
ATOM 982 N N . GLU A 1 124 ? -12.93 12.039 2.17 1 95.69 124 GLU A N 1
ATOM 983 C CA . GLU A 1 124 ? -13.719 11.148 1.335 1 95.69 124 GLU A CA 1
ATOM 984 C C . GLU A 1 124 ? -13.445 9.688 1.682 1 95.69 124 GLU A C 1
ATOM 986 O O . GLU A 1 124 ? -14.383 8.891 1.821 1 95.69 124 GLU A O 1
ATOM 991 N N . TYR A 1 125 ? -12.25 9.367 1.786 1 95.94 125 TYR A N 1
ATOM 992 C CA . TYR A 1 125 ? -11.852 8.008 2.121 1 95.94 125 TYR A CA 1
ATOM 993 C C . TYR A 1 125 ? -12.414 7.59 3.475 1 95.94 125 TYR A C 1
ATOM 995 O O . TYR A 1 125 ? -12.961 6.496 3.617 1 95.94 125 TYR A O 1
ATOM 1003 N N . ALA A 1 126 ? -12.242 8.414 4.461 1 96.12 126 ALA A N 1
ATOM 1004 C CA . ALA A 1 126 ? -12.695 8.141 5.824 1 96.12 126 ALA A CA 1
ATOM 1005 C C . ALA A 1 126 ? -14.203 7.887 5.859 1 96.12 126 ALA A C 1
ATOM 1007 O O . ALA A 1 126 ? -14.664 6.973 6.551 1 96.12 126 ALA A O 1
ATOM 1008 N N . PHE A 1 127 ? -14.977 8.594 5.148 1 95.19 127 PHE A N 1
ATOM 1009 C CA . PHE A 1 127 ? -16.438 8.523 5.203 1 95.19 127 PHE A CA 1
ATOM 1010 C C . PHE A 1 127 ? -16.953 7.41 4.301 1 95.19 127 PHE A C 1
ATOM 1012 O O . PHE A 1 127 ? -17.859 6.664 4.68 1 95.19 127 PHE A O 1
ATOM 1019 N N . LYS A 1 128 ? -16.344 7.234 3.191 1 92.12 128 LYS A N 1
ATOM 1020 C CA . LYS A 1 128 ? -16.891 6.289 2.221 1 92.12 128 LYS A CA 1
ATOM 1021 C C . LYS A 1 128 ? -16.297 4.898 2.41 1 92.12 128 LYS A C 1
ATOM 1023 O O . LYS A 1 128 ? -16.984 3.893 2.24 1 92.12 128 LYS A O 1
ATOM 1028 N N . GLN A 1 129 ? -15.039 4.887 2.699 1 90.56 129 GLN A N 1
ATOM 1029 C CA . GLN A 1 129 ? -14.367 3.596 2.793 1 90.56 129 GLN A CA 1
ATOM 1030 C C . GLN A 1 129 ? -14.352 3.086 4.23 1 90.56 129 GLN A C 1
ATOM 1032 O O . GLN A 1 129 ? -14.602 1.905 4.477 1 90.56 129 GLN A O 1
ATOM 1037 N N . LEU A 1 130 ? -14.094 3.939 5.129 1 91.5 130 LEU A N 1
ATOM 1038 C CA . LEU A 1 130 ? -14 3.523 6.523 1 91.5 130 LEU A CA 1
ATOM 1039 C C . LEU A 1 130 ? -15.344 3.693 7.23 1 91.5 130 LEU A C 1
ATOM 1041 O O . LEU A 1 130 ? -15.523 3.209 8.352 1 91.5 130 LEU A O 1
ATOM 1045 N N . ASN A 1 131 ? -16.219 4.402 6.621 1 92.62 131 ASN A N 1
ATOM 1046 C CA . ASN A 1 131 ? -17.578 4.582 7.105 1 92.62 131 ASN A CA 1
ATOM 1047 C C . ASN A 1 131 ? -17.609 5.25 8.477 1 92.62 131 ASN A C 1
ATOM 1049 O O . ASN A 1 131 ? -18.344 4.832 9.367 1 92.62 131 ASN A O 1
ATOM 1053 N N . LEU A 1 132 ? -16.797 6.191 8.727 1 95.94 132 LEU A N 1
ATOM 1054 C CA . LEU A 1 132 ? -16.75 6.934 9.984 1 95.94 132 LEU A CA 1
ATOM 1055 C C . LEU A 1 132 ? -17.922 7.906 10.07 1 95.94 132 LEU A C 1
ATOM 1057 O O . LEU A 1 132 ? -18.453 8.336 9.047 1 95.94 132 LEU A O 1
ATOM 1061 N N . GLU A 1 133 ? -18.281 8.281 11.297 1 96.88 133 GLU A N 1
ATOM 1062 C CA . GLU A 1 133 ? -19.406 9.188 11.539 1 96.88 133 GLU A CA 1
ATOM 1063 C C . GLU A 1 133 ? -18.969 10.641 11.469 1 96.88 133 GLU A C 1
ATOM 1065 O O . GLU A 1 133 ? -19.719 11.508 11.016 1 96.88 133 GLU A O 1
ATOM 1070 N N . PHE A 1 134 ? -17.75 10.93 11.992 1 97.75 134 PHE A N 1
ATOM 1071 C CA . PHE A 1 134 ? -17.25 12.297 11.969 1 97.75 134 PHE A CA 1
ATOM 1072 C C . PHE A 1 134 ? -15.727 12.312 12.102 1 97.75 134 PHE A C 1
ATOM 1074 O O . PHE A 1 134 ? -15.117 11.297 12.445 1 97.75 134 PHE A O 1
ATOM 1081 N N . LEU A 1 135 ? -15.172 13.484 11.773 1 98.56 135 LEU A N 1
ATOM 1082 C CA . LEU A 1 135 ? -13.734 13.711 11.859 1 98.56 135 LEU A CA 1
ATOM 1083 C C . LEU A 1 135 ? -13.422 14.945 12.695 1 98.56 135 LEU A C 1
ATOM 1085 O O . LEU A 1 135 ? -14.203 15.906 12.711 1 98.56 135 LEU A O 1
ATOM 1089 N N . ILE A 1 136 ? -12.305 14.867 13.375 1 98.25 136 ILE A N 1
ATOM 1090 C CA . ILE A 1 136 ? -11.844 15.969 14.211 1 98.25 136 ILE A CA 1
ATOM 1091 C C . ILE A 1 136 ? -10.516 16.5 13.68 1 98.25 136 ILE A C 1
ATOM 1093 O O . ILE A 1 136 ? -9.648 15.727 13.266 1 98.25 136 ILE A O 1
ATOM 1097 N N . LEU A 1 137 ? -10.375 17.797 13.656 1 97.88 137 LEU A N 1
ATOM 1098 C CA . LEU A 1 137 ? -9.133 18.484 13.32 1 97.88 137 LEU A CA 1
ATOM 1099 C C . LEU A 1 137 ? -8.797 19.547 14.367 1 97.88 137 LEU A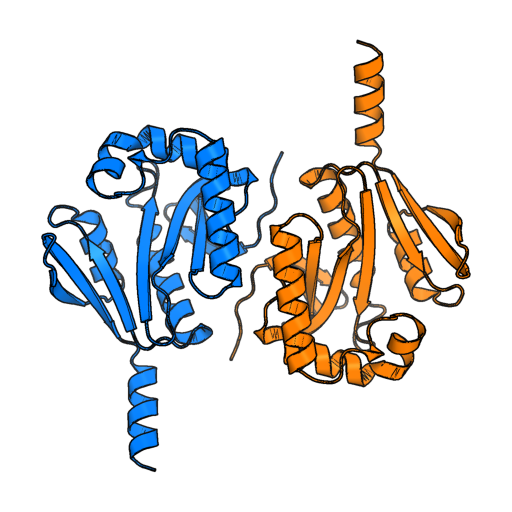 C 1
ATOM 1101 O O . LEU A 1 137 ? -9.609 20.438 14.625 1 97.88 137 LEU A O 1
ATOM 1105 N N . ARG A 1 138 ? -7.625 19.438 14.969 1 96.25 138 ARG A N 1
ATOM 1106 C CA . ARG A 1 138 ? -7.188 20.375 15.992 1 96.25 138 ARG A CA 1
ATOM 1107 C C . ARG A 1 138 ? -6.039 21.25 15.484 1 96.25 138 ARG A C 1
ATOM 1109 O O . ARG A 1 138 ? -5.133 20.75 14.805 1 96.25 138 ARG A O 1
ATOM 1116 N N . THR A 1 139 ? -6.082 22.531 15.797 1 95.12 139 THR A N 1
ATOM 1117 C CA . THR A 1 139 ? -5.027 23.453 15.398 1 95.12 139 THR A CA 1
ATOM 1118 C C . THR A 1 139 ? -4.609 24.344 16.562 1 95.12 139 THR A C 1
ATOM 1120 O O . THR A 1 139 ? -5.426 24.656 17.438 1 95.12 139 THR A O 1
ATOM 1123 N N . ALA A 1 140 ? -3.328 24.766 16.531 1 93.56 140 ALA A N 1
ATOM 1124 C CA . ALA A 1 140 ? -2.93 25.844 17.438 1 93.56 140 ALA A CA 1
ATOM 1125 C C . ALA A 1 140 ? -3.68 27.141 17.141 1 93.56 140 ALA A C 1
ATOM 1127 O O . ALA A 1 140 ? -4.07 27.375 15.992 1 93.56 140 ALA A O 1
ATOM 1128 N N . GLN A 1 141 ? -3.748 27.984 18.141 1 93.44 141 GLN A N 1
ATOM 1129 C CA . GLN A 1 141 ? -4.5 29.219 18 1 93.44 141 GLN A CA 1
ATOM 1130 C C . GLN A 1 141 ? -3.885 30.125 16.938 1 93.44 141 GLN A C 1
ATOM 1132 O O . GLN A 1 141 ? -4.602 30.844 16.234 1 93.44 141 GLN A O 1
ATOM 1137 N N . ASP A 1 142 ? -2.615 29.984 16.844 1 92.25 142 ASP A N 1
ATOM 1138 C CA . ASP A 1 142 ? -1.925 30.922 15.984 1 92.25 142 ASP A CA 1
ATOM 1139 C C . ASP A 1 142 ? -1.578 30.297 14.641 1 92.25 142 ASP A C 1
ATOM 1141 O O . ASP A 1 142 ? -0.935 30.922 13.797 1 92.25 142 ASP A O 1
ATOM 1145 N N . ASN A 1 143 ? -1.953 29.062 14.43 1 92.06 143 ASN A N 1
ATOM 1146 C CA . ASN A 1 143 ? -1.687 28.391 13.156 1 92.06 143 ASN A CA 1
ATOM 1147 C C . ASN A 1 143 ? -2.789 28.672 12.141 1 92.06 143 ASN A C 1
ATOM 1149 O O . ASN A 1 143 ? -3.598 27.797 11.836 1 92.06 143 ASN A O 1
ATOM 1153 N N . LEU A 1 144 ? -2.693 29.812 11.531 1 92 144 LEU A N 1
ATOM 1154 C CA . LEU A 1 144 ? -3.734 30.266 10.625 1 92 144 LEU A CA 1
ATOM 1155 C C . LEU A 1 144 ? -3.775 29.406 9.367 1 92 144 LEU A C 1
ATOM 1157 O O . LEU A 1 144 ? -4.848 29.188 8.797 1 92 144 LEU A O 1
ATOM 1161 N N . ALA A 1 145 ? -2.664 29.016 8.93 1 91 145 ALA A N 1
ATOM 1162 C CA . ALA A 1 145 ? -2.598 28.172 7.734 1 91 145 ALA A CA 1
ATOM 1163 C C . ALA A 1 145 ? -3.408 26.891 7.914 1 91 145 ALA A C 1
ATOM 1165 O O . ALA A 1 145 ? -4.195 26.516 7.039 1 91 145 ALA A O 1
ATOM 1166 N N . SER A 1 146 ? -3.273 26.219 8.977 1 93.75 146 SER A N 1
ATOM 1167 C CA . SER A 1 146 ? -4.02 25 9.266 1 93.75 146 SER A CA 1
ATOM 1168 C C . SER A 1 146 ? -5.512 25.281 9.406 1 93.75 146 SER A C 1
ATOM 1170 O O . SER A 1 146 ? -6.348 24.484 8.969 1 93.75 146 SER A O 1
ATOM 1172 N N . GLN A 1 147 ? -5.844 26.391 10.008 1 95.19 147 GLN A N 1
ATOM 1173 C CA . GLN A 1 147 ? -7.242 26.781 10.148 1 95.19 147 GLN A CA 1
ATOM 1174 C C . GLN A 1 147 ? -7.895 26.969 8.781 1 95.19 147 GLN A C 1
ATOM 1176 O O . GLN A 1 147 ? -9.031 26.547 8.562 1 95.19 147 GLN A O 1
ATOM 1181 N N . HIS A 1 148 ? -7.176 27.578 7.926 1 95.12 148 HIS A N 1
ATOM 1182 C CA . HIS A 1 148 ? -7.688 27.781 6.574 1 95.12 148 HIS A CA 1
ATOM 1183 C C . HIS A 1 148 ? -7.926 26.469 5.859 1 95.12 148 HIS A C 1
ATOM 1185 O O . HIS A 1 148 ? -8.914 26.312 5.145 1 95.12 148 HIS A O 1
ATOM 1191 N N . VAL A 1 149 ? -7.059 25.5 5.996 1 96 149 VAL A N 1
ATOM 1192 C CA . VAL A 1 149 ? -7.219 24.172 5.406 1 96 149 VAL A CA 1
ATOM 1193 C C . VAL A 1 149 ? -8.492 23.531 5.941 1 96 149 VAL A C 1
ATOM 1195 O O . VAL A 1 149 ? -9.297 22.984 5.172 1 96 149 VAL A O 1
ATOM 1198 N N . ALA A 1 150 ? -8.703 23.578 7.258 1 96.25 150 ALA A N 1
ATOM 1199 C CA . ALA A 1 150 ? -9.891 23.016 7.891 1 96.25 150 ALA A CA 1
ATOM 1200 C C . ALA A 1 150 ? -11.164 23.594 7.301 1 96.25 150 ALA A C 1
ATOM 1202 O O . ALA A 1 150 ? -12.078 22.859 6.91 1 96.25 150 ALA A O 1
ATOM 1203 N N . GLN A 1 151 ? -11.141 24.891 7.207 1 95.81 151 GLN A N 1
ATOM 1204 C CA . GLN A 1 151 ? -12.312 25.594 6.719 1 95.81 151 GLN A CA 1
ATOM 1205 C C . GLN A 1 151 ? -12.586 25.266 5.25 1 95.81 151 GLN A C 1
ATOM 1207 O O . GLN A 1 151 ? -13.727 25 4.871 1 95.81 151 GLN A O 1
ATOM 1212 N N . ARG A 1 152 ? -11.586 25.281 4.453 1 95.5 152 ARG A N 1
ATOM 1213 C CA . ARG A 1 152 ? -11.719 24.969 3.031 1 95.5 152 ARG A CA 1
ATOM 1214 C C . ARG A 1 152 ? -12.211 23.547 2.818 1 95.5 152 ARG A C 1
ATOM 1216 O O . ARG A 1 152 ? -12.922 23.266 1.848 1 95.5 152 ARG A O 1
ATOM 1223 N N . ALA A 1 153 ? -11.859 22.672 3.705 1 95.12 153 ALA A N 1
ATOM 1224 C CA . ALA A 1 153 ? -12.242 21.266 3.592 1 95.12 153 ALA A CA 1
ATOM 1225 C C . ALA A 1 153 ? -13.617 21.016 4.191 1 95.12 153 ALA A C 1
ATOM 1227 O O . ALA A 1 153 ? -14.094 19.875 4.23 1 95.12 153 ALA A O 1
ATOM 1228 N N . GLY A 1 154 ? -14.203 22.016 4.746 1 95.88 154 GLY A N 1
ATOM 1229 C CA . GLY A 1 154 ? -15.594 21.922 5.164 1 95.88 154 GLY A CA 1
ATOM 1230 C C . GLY A 1 154 ? -15.758 21.703 6.66 1 95.88 154 GLY A C 1
ATOM 1231 O O . GLY A 1 154 ? -16.875 21.547 7.152 1 95.88 154 GLY A O 1
ATOM 1232 N N . PHE A 1 155 ? -14.719 21.703 7.398 1 97.88 155 PHE A N 1
ATOM 1233 C CA . PHE A 1 155 ? -14.812 21.562 8.844 1 97.88 155 PHE A CA 1
ATOM 1234 C C . PHE A 1 155 ? -15.414 22.797 9.484 1 97.88 155 PHE A C 1
ATOM 1236 O O . PHE A 1 155 ? -15.203 23.922 9.008 1 97.88 155 PHE A O 1
ATOM 1243 N N . GLN A 1 156 ? -16.078 22.562 10.633 1 97.62 156 GLN A N 1
ATOM 1244 C CA . GLN A 1 156 ? -16.688 23.656 11.367 1 97.62 156 GLN A CA 1
ATOM 1245 C C . GLN A 1 156 ? -16.062 23.797 12.758 1 97.62 156 GLN A C 1
ATOM 1247 O O . GLN A 1 156 ? -15.883 22.797 13.461 1 97.62 156 GLN A O 1
ATOM 1252 N N . TYR A 1 157 ? -15.828 25.031 13.117 1 97.5 157 TYR A N 1
ATOM 1253 C CA . TYR A 1 157 ? -15.328 25.297 14.461 1 97.5 157 TYR A CA 1
ATOM 1254 C C . TYR A 1 157 ? -16.375 24.953 15.508 1 97.5 157 TYR A C 1
ATOM 1256 O O . TYR A 1 157 ? -17.547 25.281 15.352 1 97.5 157 TYR A O 1
ATOM 1264 N N . VAL A 1 158 ? -15.875 24.359 16.625 1 97.44 158 VAL A N 1
ATOM 1265 C CA . VAL A 1 158 ? -16.828 23.953 17.656 1 97.44 158 VAL A CA 1
ATOM 1266 C C . VAL A 1 158 ? -16.438 24.594 19 1 97.44 158 VAL A C 1
ATOM 1268 O O . VAL A 1 158 ? -17.297 25.109 19.719 1 97.44 158 VAL A O 1
ATOM 1271 N N . LYS A 1 159 ? -15.156 24.422 19.312 1 96.75 159 LYS A N 1
ATOM 1272 C CA . LYS A 1 159 ? -14.711 24.922 20.609 1 96.75 159 LYS A CA 1
ATOM 1273 C C . LYS A 1 159 ? -13.188 25 20.688 1 96.75 159 LYS A C 1
ATOM 1275 O O . LYS A 1 159 ? -12.492 24.531 19.766 1 96.75 159 LYS A O 1
ATOM 1280 N N . ASP A 1 160 ? -12.742 25.719 21.781 1 96.12 160 ASP A N 1
ATOM 1281 C CA . ASP A 1 160 ? -11.352 25.578 22.203 1 96.12 160 ASP A CA 1
ATOM 1282 C C . ASP A 1 160 ? -11.203 24.484 23.25 1 96.12 160 ASP A C 1
ATOM 1284 O O . ASP A 1 160 ? -12.055 24.359 24.141 1 96.12 160 ASP A O 1
ATOM 1288 N N . ASP A 1 161 ? -10.102 23.703 23.109 1 93.62 161 ASP A N 1
ATOM 1289 C CA . ASP A 1 161 ? -9.953 22.656 24.109 1 93.62 161 ASP A CA 1
ATOM 1290 C C . ASP A 1 161 ? -9.078 23.125 25.266 1 93.62 161 ASP A C 1
ATOM 1292 O O . ASP A 1 161 ? -8.727 24.297 25.344 1 93.62 161 ASP A O 1
ATOM 1296 N N . GLU A 1 162 ? -8.781 22.25 26.281 1 90.06 162 GLU A N 1
ATOM 1297 C CA . GLU A 1 162 ? -8.094 22.594 27.516 1 90.06 162 GLU A CA 1
ATOM 1298 C C . GLU A 1 162 ? -6.648 23 27.25 1 90.06 162 GLU A C 1
ATOM 1300 O O . GLU A 1 162 ? -6.035 23.688 28.062 1 90.06 162 GLU A O 1
ATOM 1305 N N . ASN A 1 163 ? -6.09 22.656 26.125 1 89.19 163 ASN A N 1
ATOM 1306 C CA . ASN A 1 163 ? -4.723 23 25.75 1 89.19 163 ASN A CA 1
ATOM 1307 C C . ASN A 1 163 ? -4.676 24.188 24.812 1 89.19 163 ASN A C 1
ATOM 1309 O O . ASN A 1 163 ? -3.674 24.422 24.125 1 89.19 163 ASN A O 1
ATOM 1313 N N . ASP A 1 164 ? -5.828 24.859 24.688 1 89.81 164 ASP A N 1
ATOM 1314 C CA . ASP A 1 164 ? -5.973 26.078 23.906 1 89.81 164 ASP A CA 1
ATOM 1315 C C . ASP A 1 164 ? -5.844 25.781 22.406 1 89.81 164 ASP A C 1
ATOM 1317 O O . ASP A 1 164 ? -5.266 26.578 21.656 1 89.81 164 ASP A O 1
ATOM 1321 N N . HIS A 1 165 ? -6.23 24.625 22.016 1 94.56 165 HIS A N 1
ATOM 1322 C CA . HIS A 1 165 ? -6.371 24.328 20.594 1 94.56 165 HIS A CA 1
ATOM 1323 C C . HIS A 1 165 ? -7.777 24.641 20.109 1 94.56 165 HIS A C 1
ATOM 1325 O O . HIS A 1 165 ? -8.75 24.438 20.828 1 94.56 165 HIS A O 1
ATOM 1331 N N . LYS A 1 166 ? -7.809 25.125 18.938 1 97.06 166 LYS A N 1
ATOM 1332 C CA . LYS A 1 166 ? -9.102 25.219 18.266 1 97.06 166 LYS A CA 1
ATOM 1333 C C . LYS A 1 166 ? -9.523 23.859 17.703 1 97.06 166 LYS A C 1
ATOM 1335 O O . LYS A 1 166 ? -8.758 23.203 17 1 97.06 166 LYS A O 1
ATOM 1340 N N . VAL A 1 167 ? -10.75 23.484 18.031 1 97.81 167 VAL A N 1
ATOM 1341 C CA . VAL A 1 167 ? -11.266 22.188 17.594 1 97.81 167 VAL A CA 1
ATOM 1342 C C . VAL A 1 167 ? -12.281 22.391 16.469 1 97.81 167 VAL A C 1
ATOM 1344 O O . VAL A 1 167 ? -13.25 23.125 16.625 1 97.81 167 VAL A O 1
ATOM 1347 N N . PHE A 1 168 ? -12.039 21.734 15.367 1 98.19 168 PHE A N 1
ATOM 1348 C CA . PHE A 1 168 ? -12.938 21.703 14.219 1 98.19 168 PHE A CA 1
ATOM 1349 C C . PHE A 1 168 ? -13.5 20.297 14.008 1 98.19 168 PHE A C 1
ATOM 1351 O O . PHE A 1 168 ? -12.797 19.312 14.195 1 98.19 168 PHE A O 1
ATOM 1358 N N . VAL A 1 169 ? -14.828 20.234 13.523 1 98.19 169 VAL A N 1
ATOM 1359 C CA . VAL A 1 169 ? -15.477 18.938 13.336 1 98.19 169 VAL A CA 1
ATOM 1360 C C . VAL A 1 169 ? -16.172 18.906 11.977 1 98.19 169 VAL A C 1
ATOM 1362 O O . VAL A 1 169 ? -16.766 19.906 11.547 1 98.19 169 VAL A O 1
ATOM 1365 N N . LEU A 1 170 ? -16.062 17.797 11.312 1 98.19 170 LEU A N 1
ATOM 1366 C CA . LEU A 1 170 ? -16.797 17.531 10.078 1 98.19 170 LEU A CA 1
ATOM 1367 C C . LEU A 1 170 ? -17.625 16.25 10.219 1 98.19 170 LEU A C 1
ATOM 1369 O O . LEU A 1 170 ? -17.078 15.18 10.477 1 98.19 170 LEU A O 1
ATOM 1373 N N . LYS A 1 171 ? -18.891 16.359 10.016 1 97 171 LYS A N 1
ATOM 1374 C CA . LYS A 1 171 ? -19.797 15.219 10.164 1 97 171 LYS A CA 1
ATOM 1375 C C . LYS A 1 171 ? -20.094 14.562 8.82 1 97 171 LYS A C 1
ATOM 1377 O O . LYS A 1 171 ? -20.203 15.25 7.801 1 97 171 LYS A O 1
ATOM 1382 N N . ASN A 1 172 ? -20.172 13.266 8.836 1 95.44 172 ASN A N 1
ATOM 1383 C CA . ASN A 1 172 ? -20.594 12.5 7.672 1 95.44 172 ASN A CA 1
ATOM 1384 C C . ASN A 1 172 ? -22.109 12.578 7.473 1 95.44 172 ASN A C 1
ATOM 1386 O O . ASN A 1 172 ? -22.875 11.883 8.148 1 95.44 172 ASN A O 1
ATOM 1390 N N . GLU A 1 173 ? -22.609 13.227 6.559 1 86.31 173 GLU A N 1
ATOM 1391 C CA . GLU A 1 173 ? -24.031 13.484 6.363 1 86.31 173 GLU A CA 1
ATOM 1392 C C . GLU A 1 173 ? -24.766 12.211 5.949 1 86.31 173 GLU A C 1
ATOM 1394 O O . GLU A 1 173 ? -25.953 12.055 6.23 1 86.31 173 GLU A O 1
ATOM 1399 N N . SER A 1 174 ? -24.203 11.391 5.211 1 77.44 174 SER A N 1
ATOM 1400 C CA . SER A 1 174 ? -24.828 10.141 4.777 1 77.44 174 SER A CA 1
ATOM 1401 C C . SER A 1 174 ? -25.062 9.203 5.957 1 77.44 174 SER A C 1
ATOM 1403 O O . SER A 1 174 ? -26.016 8.43 5.957 1 77.44 174 SER A O 1
ATOM 1405 N N . HIS A 1 175 ? -24.281 9.195 6.93 1 70.12 175 HIS A N 1
ATOM 1406 C CA . HIS A 1 175 ? -24.391 8.359 8.117 1 70.12 175 HIS A CA 1
ATOM 1407 C C . HIS A 1 175 ? -25.594 8.766 8.961 1 70.12 175 HIS A C 1
ATOM 1409 O O . HIS A 1 175 ? -26.281 7.914 9.531 1 70.12 175 HIS A O 1
ATOM 1415 N N . GLN A 1 176 ? -25.812 9.977 9.023 1 63.34 176 GLN A N 1
ATOM 1416 C CA . GLN A 1 176 ? -26.953 10.492 9.781 1 63.34 176 GLN A CA 1
ATOM 1417 C C . GLN A 1 176 ? -28.281 10.039 9.18 1 63.34 176 GLN A C 1
ATOM 1419 O O . GLN A 1 176 ? -29.203 9.672 9.906 1 63.34 176 GLN A O 1
ATOM 1424 N N . GLU A 1 177 ? -28.188 9.977 7.922 1 60.84 177 GLU A N 1
ATOM 1425 C CA . GLU A 1 177 ? -29.422 9.555 7.273 1 60.84 177 GLU A CA 1
ATOM 1426 C C . GLU A 1 177 ? -29.688 8.07 7.512 1 60.84 177 GLU A C 1
ATOM 1428 O O . GLU A 1 177 ? -30.828 7.672 7.773 1 60.84 177 GLU A O 1
ATOM 1433 N N . GLU A 1 178 ? -28.719 7.309 7.52 1 59.97 178 GLU A N 1
ATOM 1434 C CA . GLU A 1 178 ? -28.891 5.871 7.715 1 59.97 178 GLU A CA 1
ATOM 1435 C C . GLU A 1 178 ? -29.328 5.559 9.141 1 59.97 178 GLU A C 1
ATOM 1437 O O . GLU A 1 178 ? -30.172 4.676 9.359 1 59.97 178 GLU A O 1
ATOM 1442 N N . GLN A 1 179 ? -28.875 6.289 10.062 1 58.38 179 GLN A N 1
ATOM 1443 C CA . GLN A 1 179 ? -29.266 6.098 11.461 1 58.38 179 GLN A CA 1
ATOM 1444 C C . GLN A 1 179 ? -30.719 6.496 11.68 1 58.38 179 GLN A C 1
ATOM 1446 O O . GLN A 1 179 ? -31.453 5.828 12.42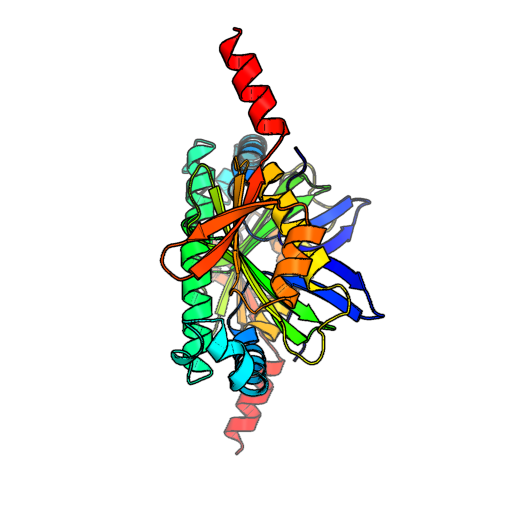2 1 58.38 179 GLN A O 1
ATOM 1451 N N . VAL A 1 180 ? -31.094 7.57 11.031 1 56.5 180 VAL A N 1
ATOM 1452 C CA . VAL A 1 180 ? -32.5 8 11.141 1 56.5 180 VAL A CA 1
ATOM 1453 C C . VAL A 1 180 ? -33.406 6.961 10.492 1 56.5 180 VAL A C 1
ATOM 1455 O O . VAL A 1 180 ? -34.469 6.648 11.016 1 56.5 180 VAL A O 1
ATOM 1458 N N . TRP A 1 181 ? -33 6.465 9.398 1 58.62 181 TRP A N 1
ATOM 1459 C CA . TRP A 1 181 ? -33.781 5.457 8.688 1 58.62 181 TRP A CA 1
ATOM 1460 C C . TRP A 1 181 ? -33.875 4.176 9.5 1 58.62 181 TRP A C 1
ATOM 1462 O O . TRP A 1 181 ? -34.969 3.5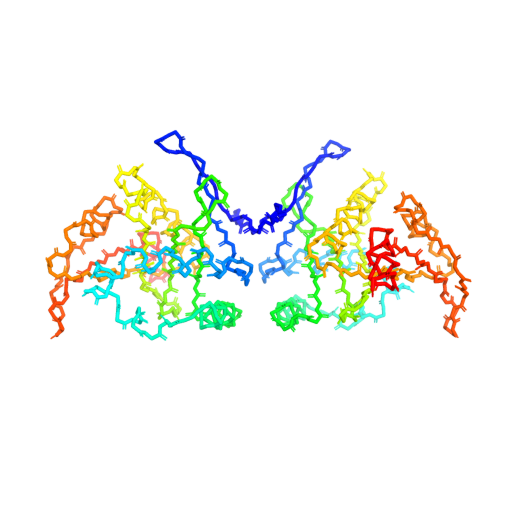61 9.555 1 58.62 181 TRP A O 1
ATOM 1472 N N . ASN A 1 182 ? -32.906 3.855 10.156 1 58.34 182 ASN A N 1
ATOM 1473 C CA . ASN A 1 182 ? -32.938 2.652 10.984 1 58.34 182 ASN A CA 1
ATOM 1474 C C . ASN A 1 182 ? -33.812 2.844 12.211 1 58.34 182 ASN A C 1
ATOM 1476 O O . ASN A 1 182 ? -34.375 1.878 12.742 1 58.34 182 ASN A O 1
ATOM 1480 N N . LEU A 1 183 ? -33.875 4.051 12.727 1 51.62 183 LEU A N 1
ATOM 1481 C CA . LEU A 1 183 ? -34.75 4.324 13.852 1 51.62 183 LEU A CA 1
ATOM 1482 C C . LEU A 1 183 ? -36.219 4.273 13.422 1 51.62 183 LEU A C 1
ATOM 1484 O O . LEU A 1 183 ? -37.094 4.027 14.242 1 51.62 183 LEU A O 1
ATOM 1488 N N . ARG A 1 184 ? -36.375 4.352 12.266 1 44.25 184 ARG A N 1
ATOM 1489 C CA . ARG A 1 184 ? -37.75 4.398 11.789 1 44.25 184 ARG A CA 1
ATOM 1490 C C . ARG A 1 184 ? -38.25 3.006 11.398 1 44.25 184 ARG A C 1
ATOM 1492 O O . ARG A 1 184 ? -39.438 2.803 11.172 1 44.25 184 ARG A O 1
ATOM 1499 N N . ARG A 1 185 ? -37.375 2.154 11.391 1 41.81 185 ARG A N 1
ATOM 1500 C CA . ARG A 1 185 ? -37.906 0.811 11.125 1 41.81 185 ARG A CA 1
ATOM 1501 C C . ARG A 1 185 ? -37.969 -0.005 12.406 1 41.81 185 ARG A C 1
ATOM 1503 O O . ARG A 1 185 ? -37.094 0.098 13.273 1 41.81 185 ARG A O 1
ATOM 1510 N N . MET B 1 1 ? -19.859 -0.86 -3.615 1 54.5 1 MET B N 1
ATOM 1511 C CA . MET B 1 1 ? -19.062 0.362 -3.51 1 54.5 1 MET B CA 1
ATOM 1512 C C . MET B 1 1 ? -17.672 0.15 -4.07 1 54.5 1 MET B C 1
ATOM 1514 O O . MET B 1 1 ? -17.109 -0.943 -3.965 1 54.5 1 MET B O 1
ATOM 1518 N N . LYS B 1 2 ? -17.172 1.131 -4.93 1 69.94 2 LYS B N 1
ATOM 1519 C CA . LYS B 1 2 ? -15.859 1.014 -5.551 1 69.94 2 LYS B CA 1
ATOM 1520 C C . LYS B 1 2 ? -14.75 1.265 -4.535 1 69.94 2 LYS B C 1
ATOM 1522 O O . LYS B 1 2 ? -14.781 2.256 -3.803 1 69.94 2 LYS B O 1
ATOM 1527 N N . HIS B 1 3 ? -13.984 0.256 -4.16 1 86.38 3 HIS B N 1
ATOM 1528 C CA . HIS B 1 3 ? -12.875 0.388 -3.217 1 86.38 3 HIS B CA 1
ATOM 1529 C C . HIS B 1 3 ? -11.648 0.98 -3.891 1 86.38 3 HIS B C 1
ATOM 1531 O O . HIS B 1 3 ? -11.398 0.725 -5.07 1 86.38 3 HIS B O 1
ATOM 1537 N N . ILE B 1 4 ? -11.062 1.837 -3.176 1 90.88 4 ILE B N 1
ATOM 1538 C CA . ILE B 1 4 ? -9.789 2.393 -3.637 1 90.88 4 ILE B CA 1
ATOM 1539 C C . ILE B 1 4 ? -8.633 1.567 -3.08 1 90.88 4 ILE B C 1
ATOM 1541 O O . ILE B 1 4 ? -8.578 1.302 -1.877 1 90.88 4 ILE B O 1
ATOM 1545 N N . ALA B 1 5 ? -7.738 1.194 -3.998 1 95.19 5 ALA B N 1
ATOM 1546 C CA . ALA B 1 5 ? -6.648 0.307 -3.598 1 95.19 5 ALA B CA 1
ATOM 1547 C C . ALA B 1 5 ? -5.301 1.016 -3.693 1 95.19 5 ALA B C 1
ATOM 1549 O O . ALA B 1 5 ? -5.133 1.942 -4.488 1 95.19 5 ALA B O 1
ATOM 1550 N N . PHE B 1 6 ? -4.348 0.629 -2.83 1 96.56 6 PHE B N 1
ATOM 1551 C CA . PHE B 1 6 ? -2.949 1.015 -2.99 1 96.56 6 PHE B CA 1
ATOM 1552 C C . PHE B 1 6 ? -2.314 0.273 -4.16 1 96.56 6 PHE B C 1
ATOM 1554 O O . PHE B 1 6 ? -1.98 -0.908 -4.047 1 96.56 6 PHE B O 1
ATOM 1561 N N . VAL B 1 7 ? -2.074 1.002 -5.293 1 97.81 7 VAL B N 1
ATOM 1562 C CA . VAL B 1 7 ? -1.582 0.38 -6.52 1 97.81 7 VAL B CA 1
ATOM 1563 C C . VAL B 1 7 ? -0.064 0.52 -6.598 1 97.81 7 VAL B C 1
ATOM 1565 O O . VAL B 1 7 ? 0.468 1.63 -6.523 1 97.81 7 VAL B O 1
ATOM 1568 N N . LEU B 1 8 ? 0.599 -0.58 -6.758 1 97.75 8 LEU B N 1
ATOM 1569 C CA . LEU B 1 8 ? 2.051 -0.573 -6.902 1 97.75 8 LEU B CA 1
ATOM 1570 C C . LEU B 1 8 ? 2.451 -0.519 -8.375 1 97.75 8 LEU B C 1
ATOM 1572 O O . LEU B 1 8 ? 3.43 0.139 -8.734 1 97.75 8 LEU B O 1
ATOM 1576 N N . HIS B 1 9 ? 1.692 -1.209 -9.188 1 97.94 9 HIS B N 1
ATOM 1577 C CA . HIS B 1 9 ? 1.948 -1.337 -10.617 1 97.94 9 HIS B CA 1
ATOM 1578 C C . HIS B 1 9 ? 0.657 -1.597 -11.391 1 97.94 9 HIS B C 1
ATOM 1580 O O . HIS B 1 9 ? -0.293 -2.162 -10.844 1 97.94 9 HIS B O 1
ATOM 1586 N N . ASN B 1 10 ? 0.635 -1.143 -12.625 1 98.06 10 ASN B N 1
ATOM 1587 C CA . ASN B 1 10 ? -0.524 -1.41 -13.469 1 98.06 10 ASN B CA 1
ATOM 1588 C C . ASN B 1 10 ? -0.127 -1.568 -14.93 1 98.06 10 ASN B C 1
ATOM 1590 O O . ASN B 1 10 ? 0.925 -1.081 -15.352 1 98.06 10 ASN B O 1
ATOM 1594 N N . PHE B 1 11 ? -0.881 -2.365 -15.633 1 98.31 11 PHE B N 1
ATOM 1595 C CA . PHE B 1 11 ? -0.679 -2.584 -17.062 1 98.31 11 PHE B CA 1
ATOM 1596 C C . PHE B 1 11 ? -1.948 -3.121 -17.703 1 98.31 11 PHE B C 1
ATOM 1598 O O . PHE B 1 11 ? -2.926 -3.424 -17.016 1 98.31 11 PHE B O 1
ATOM 1605 N N . SER B 1 12 ? -1.898 -3.125 -19.094 1 98.12 12 SER B N 1
ATOM 1606 C CA . SER B 1 12 ? -3.021 -3.684 -19.844 1 98.12 12 SER B CA 1
ATOM 1607 C C . SER B 1 12 ? -2.582 -4.867 -20.703 1 98.12 12 SER B C 1
ATOM 1609 O O . SER B 1 12 ? -1.478 -4.871 -21.25 1 98.12 12 SER B O 1
ATOM 1611 N N . THR B 1 13 ? -3.439 -5.891 -20.797 1 96.94 13 THR B N 1
ATOM 1612 C CA . THR B 1 13 ? -3.25 -7.043 -21.672 1 96.94 13 THR B CA 1
ATOM 1613 C C . THR B 1 13 ? -4.578 -7.746 -21.922 1 96.94 13 THR B C 1
ATOM 1615 O O . THR B 1 13 ? -5.488 -7.699 -21.094 1 96.94 13 THR B O 1
ATOM 1618 N N . GLY B 1 14 ? -4.75 -8.328 -23.172 1 94.12 14 GLY B N 1
ATOM 1619 C CA . GLY B 1 14 ? -5.977 -9.031 -23.516 1 94.12 14 GLY B CA 1
ATOM 1620 C C . GLY B 1 14 ? -7.215 -8.156 -23.391 1 94.12 14 GLY B C 1
ATOM 1621 O O . GLY B 1 14 ? -8.273 -8.633 -22.969 1 94.12 14 GLY B O 1
ATOM 1622 N N . ASN B 1 15 ? -6.992 -6.922 -23.516 1 95.44 15 ASN B N 1
ATOM 1623 C CA . ASN B 1 15 ? -8.07 -5.941 -23.438 1 95.44 15 ASN B CA 1
ATOM 1624 C C . ASN B 1 15 ? -8.602 -5.816 -22 1 95.44 15 ASN B C 1
ATOM 1626 O O . ASN B 1 15 ? -9.805 -5.648 -21.797 1 95.44 15 ASN B O 1
ATOM 1630 N N . LYS B 1 16 ? -7.797 -6.125 -21.016 1 97.94 16 LYS B N 1
ATOM 1631 C CA . LYS B 1 16 ? -8.117 -5.98 -19.609 1 97.94 16 LYS B CA 1
ATOM 1632 C C . LYS B 1 16 ? -7.152 -5.016 -18.922 1 97.94 16 LYS B C 1
ATOM 1634 O O . LYS B 1 16 ? -5.973 -4.953 -19.266 1 97.94 16 LYS B O 1
ATOM 1639 N N . LYS B 1 17 ? -7.684 -4.293 -17.969 1 98.44 17 LYS B N 1
ATOM 1640 C CA . LYS B 1 17 ? -6.848 -3.475 -17.094 1 98.44 17 LYS B CA 1
ATOM 1641 C C . LYS B 1 17 ? -6.398 -4.266 -15.875 1 98.44 17 LYS B C 1
ATOM 1643 O O . LYS B 1 17 ? -7.227 -4.777 -15.117 1 98.44 17 LYS B O 1
ATOM 1648 N N . ILE B 1 18 ? -5.117 -4.363 -15.672 1 98.75 18 ILE B N 1
ATOM 1649 C CA . ILE B 1 18 ? -4.559 -5.141 -14.57 1 98.75 18 ILE B CA 1
ATOM 1650 C C . ILE B 1 18 ? -3.91 -4.203 -13.547 1 98.75 18 ILE B C 1
ATOM 1652 O O . ILE B 1 18 ? -3.18 -3.283 -13.922 1 98.75 18 ILE B O 1
ATOM 1656 N N . GLU B 1 19 ? -4.203 -4.379 -12.289 1 98.69 19 GLU B N 1
ATOM 1657 C CA . GLU B 1 19 ? -3.551 -3.654 -11.203 1 98.69 19 GLU B CA 1
ATOM 1658 C C . GLU B 1 19 ? -2.975 -4.613 -10.164 1 98.69 19 GLU B C 1
ATOM 1660 O O . GLU B 1 19 ? -3.66 -5.531 -9.711 1 98.69 19 GLU B O 1
ATOM 1665 N N . LEU B 1 20 ? -1.695 -4.465 -9.82 1 98.81 20 LEU B N 1
ATOM 1666 C CA . LEU B 1 20 ? -1.068 -5.133 -8.688 1 98.81 20 LEU B CA 1
ATOM 1667 C C . LEU B 1 20 ? -1.136 -4.258 -7.438 1 98.81 20 LEU B C 1
ATOM 1669 O O . LEU B 1 20 ? -0.538 -3.178 -7.398 1 98.81 20 LEU B O 1
ATOM 1673 N N . VAL B 1 21 ? -1.868 -4.773 -6.406 1 98.5 21 VAL B N 1
ATOM 1674 C CA . VAL B 1 21 ? -2.23 -3.873 -5.32 1 98.5 21 VAL B CA 1
ATOM 1675 C C . VAL B 1 21 ? -1.847 -4.5 -3.98 1 98.5 21 VAL B C 1
ATOM 1677 O O . VAL B 1 21 ? -1.616 -5.707 -3.896 1 98.5 21 VAL B O 1
ATOM 1680 N N . LEU B 1 22 ? -1.773 -3.619 -2.914 1 97.69 22 LEU B N 1
ATOM 1681 C CA . LEU B 1 22 ? -1.586 -4.078 -1.542 1 97.69 22 LEU B CA 1
ATOM 1682 C C . LEU B 1 22 ? -2.744 -4.965 -1.103 1 97.69 22 LEU B C 1
ATOM 1684 O O . LEU B 1 22 ? -3.908 -4.652 -1.369 1 97.69 22 LEU B O 1
ATOM 1688 N N . PRO B 1 23 ? -2.482 -6.137 -0.43 1 98.06 23 PRO B N 1
ATOM 1689 C CA . PRO B 1 23 ? -3.58 -6.938 0.119 1 98.06 23 PRO B CA 1
ATOM 1690 C C . PRO B 1 23 ? -4.383 -6.188 1.181 1 98.06 23 PRO B C 1
ATOM 1692 O O . PRO B 1 23 ? -3.805 -5.645 2.127 1 98.06 23 PRO B O 1
ATOM 1695 N N . GLU B 1 24 ? -5.66 -6.195 1.068 1 95.81 24 GLU B N 1
ATOM 1696 C CA . GLU B 1 24 ? -6.57 -5.566 2.025 1 95.81 24 GLU B CA 1
ATOM 1697 C C . GLU B 1 24 ? -7.793 -6.445 2.283 1 95.81 24 GLU B C 1
ATOM 1699 O O . GLU B 1 24 ? -8.25 -7.16 1.388 1 95.81 24 GLU B O 1
ATOM 1704 N N . VAL B 1 25 ? -8.438 -6.266 3.369 1 94.94 25 VAL B N 1
ATOM 1705 C CA . VAL B 1 25 ? -9.461 -7.184 3.859 1 94.94 25 VAL B CA 1
ATOM 1706 C C . VAL B 1 25 ? -10.688 -7.129 2.951 1 94.94 25 VAL B C 1
ATOM 1708 O O . VAL B 1 25 ? -11.375 -8.133 2.76 1 94.94 25 VAL B O 1
ATOM 1711 N N . TRP B 1 26 ? -10.992 -6.062 2.346 1 94.25 26 TRP B N 1
ATOM 1712 C CA . TRP B 1 26 ? -12.188 -5.926 1.514 1 94.25 26 TRP B CA 1
ATOM 1713 C C . TRP B 1 26 ? -12.117 -6.855 0.307 1 94.25 26 TRP B C 1
ATOM 1715 O O . TRP B 1 26 ? -13.133 -7.129 -0.334 1 94.25 26 TRP B O 1
ATOM 1725 N N . GLN B 1 27 ? -10.969 -7.34 -0.024 1 97.81 27 GLN B N 1
ATOM 1726 C CA . GLN B 1 27 ? -10.75 -8.203 -1.177 1 97.81 27 GLN B CA 1
ATOM 1727 C C . GLN B 1 27 ? -11.094 -9.656 -0.85 1 97.81 27 GLN B C 1
ATOM 1729 O O . GLN B 1 27 ? -11.172 -10.5 -1.747 1 97.81 27 GLN B O 1
ATOM 1734 N N . ALA B 1 28 ? -11.352 -10 0.354 1 98.19 28 ALA B N 1
ATOM 1735 C CA . ALA B 1 28 ? -11.43 -11.367 0.855 1 98.19 28 ALA B CA 1
ATOM 1736 C C . ALA B 1 28 ? -12.586 -12.125 0.212 1 98.19 28 ALA B C 1
ATOM 1738 O O . ALA B 1 28 ? -12.422 -13.266 -0.225 1 98.19 28 ALA B O 1
ATOM 1739 N N . ALA B 1 29 ? -13.68 -11.523 0.116 1 97.94 29 ALA B N 1
ATOM 1740 C CA . ALA B 1 29 ? -14.859 -12.211 -0.404 1 97.94 29 ALA B CA 1
ATOM 1741 C C . ALA B 1 29 ? -14.648 -12.633 -1.854 1 97.94 29 ALA B C 1
ATOM 1743 O O . ALA B 1 29 ? -14.922 -13.781 -2.213 1 97.94 29 ALA B O 1
ATOM 1744 N N . SER B 1 30 ? -14.164 -11.727 -2.656 1 98.06 30 SER B N 1
ATOM 1745 C CA . SER B 1 30 ? -13.93 -12.031 -4.062 1 98.06 30 SER B CA 1
ATOM 1746 C C . SER B 1 30 ? -12.844 -13.086 -4.227 1 98.06 30 SER B C 1
ATOM 1748 O O . SER B 1 30 ? -12.984 -14.008 -5.027 1 98.06 30 SER B O 1
ATOM 1750 N N . LEU B 1 31 ? -11.82 -12.969 -3.496 1 98.06 31 LEU B N 1
ATOM 1751 C CA . LEU B 1 31 ? -10.742 -13.945 -3.564 1 98.06 31 LEU B CA 1
ATOM 1752 C C . LEU B 1 31 ? -11.227 -15.328 -3.152 1 98.06 31 LEU B C 1
ATOM 1754 O O . LEU B 1 31 ? -10.875 -16.328 -3.781 1 98.06 31 LEU B O 1
ATOM 1758 N N . PHE B 1 32 ? -12 -15.406 -2.168 1 97.88 32 PHE B N 1
ATOM 1759 C CA . PHE B 1 32 ? -12.555 -16.672 -1.717 1 97.88 32 PHE B CA 1
ATOM 1760 C C . PHE B 1 32 ? -13.43 -17.297 -2.799 1 97.88 32 PHE B C 1
ATOM 1762 O O . PHE B 1 32 ? -13.344 -18.5 -3.062 1 97.88 32 PHE B O 1
ATOM 1769 N N . ASP B 1 33 ? -14.25 -16.5 -3.371 1 97.5 33 ASP B N 1
ATOM 1770 C CA . ASP B 1 33 ? -15.102 -16.969 -4.457 1 97.5 33 ASP B CA 1
ATOM 1771 C C . ASP B 1 33 ? -14.273 -17.578 -5.582 1 97.5 33 ASP B C 1
ATOM 1773 O O . ASP B 1 33 ? -14.609 -18.641 -6.113 1 97.5 33 ASP B O 1
ATOM 1777 N N . GLN B 1 34 ? -13.219 -16.859 -5.961 1 97 34 GLN B N 1
ATOM 1778 C CA . GLN B 1 34 ? -12.336 -17.359 -7.012 1 97 34 GLN B CA 1
ATOM 1779 C C . GLN B 1 34 ? -11.688 -18.672 -6.617 1 97 34 GLN B C 1
ATOM 1781 O O . GLN B 1 34 ? -11.555 -19.578 -7.445 1 97 34 GLN B O 1
ATOM 1786 N N . LEU B 1 35 ? -11.273 -18.797 -5.41 1 95.19 35 LEU B N 1
ATOM 1787 C CA . LEU B 1 35 ? -10.68 -20.031 -4.91 1 95.19 35 LEU B CA 1
ATOM 1788 C C . LEU B 1 35 ? -11.672 -21.188 -4.988 1 95.19 35 LEU B C 1
ATOM 1790 O O . LEU B 1 35 ? -11.32 -22.281 -5.43 1 95.19 35 LEU B O 1
ATOM 1794 N N . GLN B 1 36 ? -12.859 -20.922 -4.621 1 94.94 36 GLN B N 1
ATOM 1795 C CA . GLN B 1 36 ? -13.891 -21.953 -4.633 1 94.94 36 GLN B CA 1
ATOM 1796 C C . GLN B 1 36 ? -14.211 -22.406 -6.059 1 94.94 36 GLN B C 1
ATOM 1798 O O . GLN B 1 36 ? -14.352 -23.594 -6.324 1 94.94 36 GLN B O 1
ATOM 1803 N N . LYS B 1 37 ? -14.312 -21.484 -6.852 1 95 37 LYS B N 1
ATOM 1804 C CA . LYS B 1 37 ? -14.625 -21.75 -8.258 1 95 37 LYS B CA 1
ATOM 1805 C C . LYS B 1 37 ? -13.555 -22.625 -8.898 1 95 37 LYS B C 1
ATOM 1807 O O . LYS B 1 37 ? -13.852 -23.422 -9.789 1 95 37 LYS B O 1
ATOM 1812 N N . ASN B 1 38 ? -12.359 -22.5 -8.43 1 94 38 ASN B N 1
ATOM 1813 C CA . ASN B 1 38 ? -11.219 -23.203 -9.023 1 94 38 ASN B CA 1
ATOM 1814 C C . ASN B 1 38 ? -10.625 -24.219 -8.047 1 94 38 ASN B C 1
ATOM 1816 O O . ASN B 1 38 ? -9.445 -24.547 -8.141 1 94 38 ASN B O 1
ATOM 1820 N N . PHE B 1 39 ? -11.352 -24.672 -7.199 1 91.56 39 PHE B N 1
ATOM 1821 C CA . PHE B 1 39 ? -10.891 -25.422 -6.043 1 91.56 39 PHE B CA 1
ATOM 1822 C C . PHE B 1 39 ? -10.188 -26.703 -6.484 1 91.56 39 PHE B C 1
ATOM 1824 O O . PHE B 1 39 ? -9.125 -27.047 -5.957 1 91.56 39 PHE B O 1
ATOM 1831 N N . VAL B 1 40 ? -10.688 -27.438 -7.395 1 90.38 40 VAL B N 1
ATOM 1832 C CA . VAL B 1 40 ? -10.133 -28.703 -7.836 1 90.38 40 VAL B CA 1
ATOM 1833 C C . VAL B 1 40 ? -8.734 -28.484 -8.406 1 90.38 40 VAL B C 1
ATOM 1835 O O . VAL B 1 40 ? -7.789 -29.203 -8.047 1 90.38 40 VAL B O 1
ATOM 1838 N N . GLU B 1 41 ? -8.594 -27.531 -9.172 1 88.5 41 GLU B N 1
ATOM 1839 C CA . GLU B 1 41 ? -7.305 -27.234 -9.773 1 88.5 41 GLU B CA 1
ATOM 1840 C C . GLU B 1 41 ? -6.316 -26.703 -8.734 1 88.5 41 GLU B C 1
ATOM 1842 O O . GLU B 1 41 ? -5.168 -27.156 -8.68 1 88.5 41 GLU B O 1
ATOM 1847 N N . PHE B 1 42 ? -6.766 -25.812 -7.902 1 89.88 42 PHE B N 1
ATOM 1848 C CA . PHE B 1 42 ? -5.895 -25.156 -6.934 1 89.88 42 PHE B CA 1
ATOM 1849 C C . PHE B 1 42 ? -5.457 -26.141 -5.852 1 89.88 42 PHE B C 1
ATOM 1851 O O . PHE B 1 42 ? -4.32 -26.078 -5.383 1 89.88 42 PHE B O 1
ATOM 1858 N N . SER B 1 43 ? -6.344 -27.016 -5.488 1 88.81 43 SER B N 1
ATOM 1859 C CA . SER B 1 43 ? -6.031 -27.984 -4.441 1 88.81 43 SER B CA 1
ATOM 1860 C C . SER B 1 43 ? -4.938 -28.953 -4.887 1 88.81 43 SER B C 1
ATOM 1862 O O . SER B 1 43 ? -4.254 -29.547 -4.055 1 88.81 43 SER B O 1
ATOM 1864 N N . LYS B 1 44 ? -4.73 -29.125 -6.121 1 86.19 44 LYS B N 1
ATOM 1865 C CA . LYS B 1 44 ? -3.703 -30 -6.68 1 86.19 44 LYS B CA 1
ATOM 1866 C C . LYS B 1 44 ? -2.312 -29.406 -6.496 1 86.19 44 LYS B C 1
ATOM 1868 O O . LYS B 1 44 ? -1.34 -30.125 -6.277 1 86.19 44 LYS B O 1
ATOM 1873 N N . TYR B 1 45 ? -2.285 -28.094 -6.492 1 86.06 45 TYR B N 1
ATOM 1874 C CA . TYR B 1 45 ? -0.979 -27.453 -6.605 1 86.06 45 TYR B CA 1
ATOM 1875 C C . TYR B 1 45 ? -0.685 -26.594 -5.383 1 86.06 45 TYR B C 1
ATOM 1877 O O . TYR B 1 45 ? 0.478 -26.344 -5.059 1 86.06 45 TYR B O 1
ATOM 1885 N N . LEU B 1 46 ? -1.742 -26.062 -4.734 1 87.5 46 LEU B N 1
ATOM 1886 C CA . LEU B 1 46 ? -1.589 -25.141 -3.613 1 87.5 46 LEU B CA 1
ATOM 1887 C C . LEU B 1 46 ? -1.927 -25.828 -2.295 1 87.5 46 LEU B C 1
ATOM 1889 O O . LEU B 1 46 ? -3.102 -25.969 -1.947 1 87.5 46 LEU B O 1
ATOM 1893 N N . GLU B 1 47 ? -0.969 -26.109 -1.478 1 83.12 47 GLU B N 1
ATOM 1894 C CA . GLU B 1 47 ? -1.139 -26.906 -0.269 1 83.12 47 GLU B CA 1
ATOM 1895 C C . GLU B 1 47 ? -2.051 -26.203 0.734 1 83.12 47 GLU B C 1
ATOM 1897 O O . GLU B 1 47 ? -2.779 -26.859 1.482 1 83.12 47 GLU B O 1
ATOM 1902 N N . TRP B 1 48 ? -2.059 -24.875 0.716 1 88.81 48 TRP B N 1
ATOM 1903 C CA . TRP B 1 48 ? -2.797 -24.109 1.712 1 88.81 48 TRP B CA 1
ATOM 1904 C C . TRP B 1 48 ? -4.262 -23.969 1.316 1 88.81 48 TRP B C 1
ATOM 1906 O O . TRP B 1 48 ? -5.098 -23.562 2.131 1 88.81 48 TRP B O 1
ATOM 1916 N N . ALA B 1 49 ? -4.645 -24.25 0.13 1 87.62 49 ALA B N 1
ATOM 1917 C CA . ALA B 1 49 ? -5.977 -23.969 -0.408 1 87.62 49 ALA B CA 1
ATOM 1918 C C . ALA B 1 49 ? -7.055 -24.672 0.417 1 87.62 49 ALA B C 1
ATOM 1920 O O . ALA B 1 49 ? -8.133 -24.125 0.644 1 87.62 49 ALA B O 1
ATOM 1921 N N . GLU B 1 50 ? -6.785 -25.812 0.949 1 89 50 GLU B N 1
ATOM 1922 C CA . GLU B 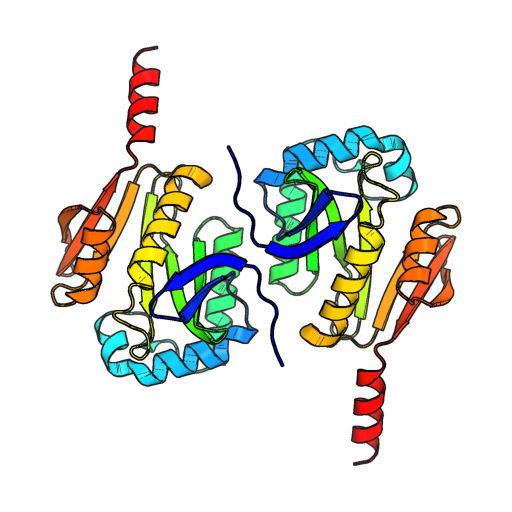1 50 ? -7.762 -26.609 1.684 1 89 50 GLU B CA 1
ATOM 1923 C C . GLU B 1 50 ? -8.031 -26.016 3.064 1 89 50 GLU B C 1
ATOM 1925 O O . GLU B 1 50 ? -9.031 -26.359 3.707 1 89 50 GLU B O 1
ATOM 1930 N N . LYS B 1 51 ? -7.156 -25.219 3.461 1 91.94 51 LYS B N 1
ATOM 1931 C CA . LYS B 1 51 ? -7.281 -24.656 4.797 1 91.94 51 LYS B CA 1
ATOM 1932 C C . LYS B 1 51 ? -8.203 -23.438 4.785 1 91.94 51 LYS B C 1
ATOM 1934 O O . LYS B 1 51 ? -8.641 -22.969 5.844 1 91.94 51 LYS B O 1
ATOM 1939 N N . ILE B 1 52 ? -8.477 -22.875 3.674 1 94.5 52 ILE B N 1
ATOM 1940 C CA . ILE B 1 52 ? -9.359 -21.719 3.551 1 94.5 52 ILE B CA 1
ATOM 1941 C C . ILE B 1 52 ? -10.789 -22.188 3.287 1 94.5 52 ILE B C 1
ATOM 1943 O O . ILE B 1 52 ? -11.109 -22.625 2.178 1 94.5 52 ILE B O 1
ATOM 1947 N N . LYS B 1 53 ? -11.664 -22.016 4.254 1 94.25 53 LYS B N 1
ATOM 1948 C CA . LYS B 1 53 ? -13 -22.609 4.16 1 94.25 53 LYS B CA 1
ATOM 1949 C C . LYS B 1 53 ? -14.078 -21.547 4.184 1 94.25 53 LYS B C 1
ATOM 1951 O O . LYS B 1 53 ? -15.266 -21.844 4.023 1 94.25 53 LYS B O 1
ATOM 1956 N N . SER B 1 54 ? -13.625 -20.297 4.445 1 97 54 SER B N 1
ATOM 1957 C CA . SER B 1 54 ? -14.594 -19.203 4.543 1 97 54 SER B CA 1
ATOM 1958 C C . SER B 1 54 ? -13.961 -17.875 4.168 1 97 54 SER B C 1
ATOM 1960 O O . SER B 1 54 ? -12.734 -17.766 4.07 1 97 54 SER B O 1
ATOM 1962 N N . VAL B 1 55 ? -14.828 -16.938 3.99 1 97.56 55 VAL B N 1
ATOM 1963 C CA . VAL B 1 55 ? -14.375 -15.57 3.758 1 97.56 55 VAL B CA 1
ATOM 1964 C C . VAL B 1 55 ? -13.57 -15.078 4.957 1 97.56 55 VAL B C 1
ATOM 1966 O O . VAL B 1 55 ? -12.57 -14.367 4.801 1 97.56 55 VAL B O 1
ATOM 1969 N N . LYS B 1 56 ? -14 -15.453 6.113 1 97.5 56 LYS B N 1
ATOM 1970 C CA . LYS B 1 56 ? -13.297 -15.094 7.344 1 97.5 56 LYS B CA 1
ATOM 1971 C C . LYS B 1 56 ? -11.875 -15.648 7.348 1 97.5 56 LYS B C 1
ATOM 1973 O O . LYS B 1 56 ? -10.938 -14.969 7.773 1 97.5 56 LYS B O 1
ATOM 1978 N N . ASP B 1 57 ? -11.727 -16.844 6.887 1 97.44 57 ASP B N 1
ATOM 1979 C CA . ASP B 1 57 ? -10.406 -17.453 6.785 1 97.44 57 ASP B CA 1
ATOM 1980 C C . ASP B 1 57 ? -9.508 -16.656 5.832 1 97.44 57 ASP B C 1
ATOM 1982 O O . ASP B 1 57 ? -8.336 -16.422 6.129 1 97.44 57 ASP B O 1
ATOM 1986 N N . GLU B 1 58 ? -10.109 -16.312 4.727 1 97 58 GLU B N 1
ATOM 1987 C CA . GLU B 1 58 ? -9.359 -15.523 3.752 1 97 58 GLU B CA 1
ATOM 1988 C C . GLU B 1 58 ? -8.945 -14.172 4.328 1 97 58 GLU B C 1
ATOM 1990 O O . GLU B 1 58 ? -7.82 -13.719 4.121 1 97 58 GLU B O 1
ATOM 1995 N N . ALA B 1 59 ? -9.836 -13.5 5.004 1 97.06 59 ALA B N 1
ATOM 1996 C CA . ALA B 1 59 ? -9.531 -12.227 5.656 1 97.06 59 ALA B CA 1
ATOM 1997 C C . ALA B 1 59 ? -8.391 -12.383 6.656 1 97.06 59 ALA B C 1
ATOM 1999 O O . ALA B 1 59 ? -7.516 -11.516 6.746 1 97.06 59 ALA B O 1
ATOM 2000 N N . ALA B 1 60 ? -8.375 -13.461 7.375 1 97 60 ALA B N 1
ATOM 2001 C CA . ALA B 1 60 ? -7.312 -13.742 8.336 1 97 60 ALA B CA 1
ATOM 2002 C C . ALA B 1 60 ? -5.977 -13.938 7.625 1 97 60 ALA B C 1
ATOM 2004 O O . ALA B 1 60 ? -4.934 -13.492 8.109 1 97 60 ALA B O 1
ATOM 2005 N N . SER B 1 61 ? -6.016 -14.609 6.527 1 96.69 61 SER B N 1
ATOM 2006 C CA . SER B 1 61 ? -4.805 -14.789 5.73 1 96.69 61 SER B CA 1
ATOM 2007 C C . SER B 1 61 ? -4.242 -13.445 5.273 1 96.69 61 SER B C 1
ATOM 2009 O O . SER B 1 61 ? -3.033 -13.219 5.34 1 96.69 61 SER B O 1
ATOM 2011 N N . ILE B 1 62 ? -5.121 -12.594 4.828 1 97.19 62 ILE B N 1
ATOM 2012 C CA . ILE B 1 62 ? -4.711 -11.281 4.348 1 97.19 62 ILE B CA 1
ATOM 2013 C C . ILE B 1 62 ? -4.039 -10.508 5.48 1 97.19 62 ILE B C 1
ATOM 2015 O O . ILE B 1 62 ? -2.992 -9.883 5.277 1 97.19 62 ILE B O 1
ATOM 2019 N N . LYS B 1 63 ? -4.566 -10.562 6.645 1 95.44 63 LYS B N 1
ATOM 2020 C CA . LYS B 1 63 ? -3.963 -9.898 7.797 1 95.44 63 LYS B CA 1
ATOM 2021 C C . LYS B 1 63 ? -2.58 -10.469 8.102 1 95.44 63 LYS B C 1
ATOM 2023 O O . LYS B 1 63 ? -1.652 -9.727 8.422 1 95.44 63 LYS B O 1
ATOM 2028 N N . MET B 1 64 ? -2.502 -11.711 7.996 1 95.88 64 MET B N 1
ATOM 2029 C CA . MET B 1 64 ? -1.214 -12.367 8.203 1 95.88 64 MET B CA 1
ATOM 2030 C C . MET B 1 64 ? -0.193 -11.898 7.172 1 95.88 64 MET B C 1
ATOM 2032 O O . MET B 1 64 ? 0.963 -11.641 7.508 1 95.88 64 MET B O 1
ATOM 2036 N N . PHE B 1 65 ? -0.64 -11.773 5.918 1 96.06 65 PHE B N 1
ATOM 2037 C CA . PHE B 1 65 ? 0.242 -11.273 4.871 1 96.06 65 PHE B CA 1
ATOM 2038 C C . PHE B 1 65 ? 0.714 -9.859 5.195 1 96.06 65 PHE B C 1
ATOM 2040 O O . PHE B 1 65 ? 1.895 -9.539 5.031 1 96.06 65 PHE B O 1
ATOM 2047 N N . GLN B 1 66 ? -0.157 -9.062 5.621 1 95.44 66 GLN B N 1
ATOM 2048 C CA . GLN B 1 66 ? 0.181 -7.695 5.992 1 95.44 66 GLN B CA 1
ATOM 2049 C C . GLN B 1 66 ? 1.25 -7.668 7.078 1 95.44 66 GLN B C 1
ATOM 2051 O O . GLN B 1 66 ? 2.207 -6.898 7 1 95.44 66 GLN B O 1
ATOM 2056 N N . GLU B 1 67 ? 1.098 -8.477 8.062 1 94.12 67 GLU B N 1
ATOM 2057 C CA . GLU B 1 67 ? 2.049 -8.539 9.164 1 94.12 67 GLU B CA 1
ATOM 2058 C C . GLU B 1 67 ? 3.422 -9 8.688 1 94.12 67 GLU B C 1
ATOM 2060 O O . GLU B 1 67 ? 4.445 -8.445 9.102 1 94.12 67 GLU B O 1
ATOM 2065 N N . LYS B 1 68 ? 3.436 -9.984 7.914 1 95.25 68 LYS B N 1
ATOM 2066 C CA . LYS B 1 68 ? 4.703 -10.492 7.391 1 95.25 68 LYS B CA 1
ATOM 2067 C C . LYS B 1 68 ? 5.406 -9.438 6.547 1 95.25 68 LYS B C 1
ATOM 2069 O O . LYS B 1 68 ? 6.637 -9.352 6.551 1 95.25 68 LYS B O 1
ATOM 2074 N N . MET B 1 69 ? 4.66 -8.68 5.801 1 94.75 69 MET B N 1
ATOM 2075 C CA . MET B 1 69 ? 5.234 -7.625 4.973 1 94.75 69 MET B CA 1
ATOM 2076 C C . MET B 1 69 ? 5.852 -6.527 5.836 1 94.75 69 MET B C 1
ATOM 2078 O O . MET B 1 69 ? 6.938 -6.035 5.535 1 94.75 69 MET B O 1
ATOM 2082 N N . VAL B 1 70 ? 5.16 -6.219 6.852 1 92.38 70 VAL B N 1
ATOM 2083 C CA . VAL B 1 70 ? 5.691 -5.223 7.777 1 92.38 70 VAL B CA 1
ATOM 2084 C C . VAL B 1 70 ? 6.992 -5.73 8.398 1 92.38 70 VAL B C 1
ATOM 2086 O O . VAL B 1 70 ? 7.926 -4.957 8.617 1 92.38 70 VAL B O 1
ATOM 2089 N N . GLY B 1 71 ? 7.051 -6.977 8.594 1 91.31 71 GLY B N 1
ATOM 2090 C CA . GLY B 1 71 ? 8.219 -7.594 9.195 1 91.31 71 GLY B CA 1
ATOM 2091 C C . GLY B 1 71 ? 9.32 -7.895 8.188 1 91.31 71 GLY B C 1
ATOM 2092 O O . GLY B 1 71 ? 10.391 -8.383 8.555 1 91.31 71 GLY B O 1
ATOM 2093 N N . GLY B 1 72 ? 9.07 -7.703 6.988 1 91.56 72 GLY B N 1
ATOM 2094 C CA . GLY B 1 72 ? 10.07 -7.941 5.957 1 91.56 72 GLY B CA 1
ATOM 2095 C C . GLY B 1 72 ? 10.25 -9.414 5.637 1 91.56 72 GLY B C 1
ATOM 2096 O O . GLY B 1 72 ? 11.305 -9.82 5.129 1 91.56 72 GLY B O 1
ATOM 2097 N N . LYS B 1 73 ? 9.266 -10.195 5.902 1 95.12 73 LYS B N 1
ATOM 2098 C CA . LYS B 1 73 ? 9.391 -11.641 5.754 1 95.12 73 LYS B CA 1
ATOM 2099 C C . LYS B 1 73 ? 8.711 -12.125 4.473 1 95.12 73 LYS B C 1
ATOM 2101 O O . LYS B 1 73 ? 8.906 -13.258 4.051 1 95.12 73 LYS B O 1
ATOM 2106 N N . ALA B 1 74 ? 7.945 -11.289 3.949 1 97.25 74 ALA B N 1
ATOM 2107 C CA . ALA B 1 74 ? 7.25 -11.594 2.703 1 97.25 74 ALA B CA 1
ATOM 2108 C C . ALA B 1 74 ? 6.887 -10.32 1.949 1 97.25 74 ALA B C 1
ATOM 2110 O O . ALA B 1 74 ? 7.023 -9.211 2.482 1 97.25 74 ALA B O 1
ATOM 2111 N N . PHE B 1 75 ? 6.543 -10.484 0.705 1 97.44 75 PHE B N 1
ATOM 2112 C CA . PHE B 1 75 ? 6.004 -9.438 -0.151 1 97.44 75 PHE B CA 1
ATOM 2113 C C . PHE B 1 75 ? 4.855 -9.961 -1 1 97.44 75 PHE B C 1
ATOM 2115 O O . PHE B 1 75 ? 5.07 -10.758 -1.92 1 97.44 75 PHE B O 1
ATOM 2122 N N . ASN B 1 76 ? 3.652 -9.492 -0.714 1 98.12 76 ASN B N 1
ATOM 2123 C CA . ASN B 1 76 ? 2.432 -10.016 -1.317 1 98.12 76 ASN B CA 1
ATOM 2124 C C . ASN B 1 76 ? 1.686 -8.93 -2.094 1 98.12 76 ASN B C 1
ATOM 2126 O O . ASN B 1 76 ? 1.597 -7.789 -1.645 1 98.12 76 ASN B O 1
ATOM 2130 N N . LEU B 1 77 ? 1.148 -9.352 -3.232 1 98.69 77 LEU B N 1
ATOM 2131 C CA . LEU B 1 77 ? 0.268 -8.484 -4.012 1 98.69 77 LEU B CA 1
ATOM 2132 C C . LEU B 1 77 ? -0.996 -9.234 -4.426 1 98.69 77 LEU B C 1
ATOM 2134 O O . LEU B 1 77 ? -0.951 -10.43 -4.703 1 98.69 77 LEU B O 1
ATOM 2138 N N . VAL B 1 78 ? -2.088 -8.492 -4.469 1 98.81 78 VAL B N 1
ATOM 2139 C CA . VAL B 1 78 ? -3.32 -8.984 -5.078 1 98.81 78 VAL B CA 1
ATOM 2140 C C . VAL B 1 78 ? -3.414 -8.484 -6.52 1 98.81 78 VAL B C 1
ATOM 2142 O O . VAL B 1 78 ? -3.055 -7.348 -6.816 1 98.81 78 VAL B O 1
ATOM 2145 N N . ILE B 1 79 ? -3.912 -9.305 -7.406 1 98.81 79 ILE B N 1
ATOM 2146 C CA . ILE B 1 79 ? -4.109 -8.969 -8.812 1 98.81 79 ILE B CA 1
ATOM 2147 C C . ILE B 1 79 ? -5.57 -8.594 -9.055 1 98.81 79 ILE B C 1
ATOM 2149 O O . ILE B 1 79 ? -6.461 -9.438 -8.914 1 98.81 79 ILE B O 1
ATOM 2153 N N . LEU B 1 80 ? -5.852 -7.383 -9.391 1 98.69 80 LEU B N 1
ATOM 2154 C CA . LEU B 1 80 ? -7.176 -6.949 -9.828 1 98.69 80 LEU B CA 1
ATOM 2155 C C . LEU B 1 80 ? -7.297 -7.008 -11.344 1 98.69 80 LEU B C 1
ATOM 2157 O O . LEU B 1 80 ? -6.43 -6.504 -12.062 1 98.69 80 LEU B O 1
ATOM 2161 N N . VAL B 1 81 ? -8.297 -7.637 -11.836 1 98.56 81 VAL B N 1
ATOM 2162 C CA . VAL B 1 81 ? -8.656 -7.625 -13.25 1 98.56 81 VAL B CA 1
ATOM 2163 C C . VAL B 1 81 ? -9.938 -6.82 -13.453 1 98.56 81 VAL B C 1
ATOM 2165 O O . VAL B 1 81 ? -11.016 -7.246 -13.031 1 98.56 81 VAL B O 1
ATOM 2168 N N . ASP B 1 82 ? -9.766 -5.691 -14.078 1 97.88 82 ASP B N 1
ATOM 2169 C CA . ASP B 1 82 ? -10.875 -4.754 -14.234 1 97.88 82 ASP B CA 1
ATOM 2170 C C . ASP B 1 82 ? -11.539 -4.465 -12.891 1 97.88 82 ASP B C 1
ATOM 2172 O O . ASP B 1 82 ? -12.766 -4.508 -12.773 1 97.88 82 ASP B O 1
ATOM 2176 N N . GLY B 1 83 ? -10.727 -4.355 -11.898 1 97.38 83 GLY B N 1
ATOM 2177 C CA . GLY B 1 83 ? -11.195 -3.936 -10.586 1 97.38 83 GLY B CA 1
ATOM 2178 C C . GLY B 1 83 ? -11.609 -5.094 -9.703 1 97.38 83 GLY B C 1
ATOM 2179 O O . GLY B 1 83 ? -11.883 -4.91 -8.516 1 97.38 83 GLY B O 1
ATOM 2180 N N . VAL B 1 84 ? -11.602 -6.316 -10.227 1 97.69 84 VAL B N 1
ATOM 2181 C CA . VAL B 1 84 ? -12.055 -7.484 -9.477 1 97.69 84 VAL B CA 1
ATOM 2182 C C . VAL B 1 84 ? -10.852 -8.273 -8.969 1 97.69 84 VAL B C 1
ATOM 2184 O O . VAL B 1 84 ? -9.992 -8.688 -9.758 1 97.69 84 VAL B O 1
ATOM 2187 N N . PRO B 1 85 ? -10.766 -8.453 -7.609 1 98.44 85 PRO B N 1
ATOM 2188 C CA . PRO B 1 85 ? -9.703 -9.344 -7.125 1 98.44 85 PRO B CA 1
ATOM 2189 C C . PRO B 1 85 ? -9.805 -10.75 -7.711 1 98.44 85 PRO B C 1
ATOM 2191 O O . PRO B 1 85 ? -10.797 -11.445 -7.492 1 98.44 85 PRO B O 1
ATOM 2194 N N . SER B 1 86 ? -8.742 -11.156 -8.445 1 98.56 86 SER B N 1
ATOM 2195 C CA . SER B 1 86 ? -8.859 -12.375 -9.242 1 98.56 86 SER B CA 1
ATOM 2196 C C . SER B 1 86 ? -7.645 -13.281 -9.047 1 98.56 86 SER B C 1
ATOM 2198 O O . SER B 1 86 ? -7.543 -14.336 -9.68 1 98.56 86 SER B O 1
ATOM 2200 N N . GLY B 1 87 ? -6.707 -12.93 -8.219 1 98.25 87 GLY B N 1
ATOM 2201 C CA . GLY B 1 87 ? -5.512 -13.727 -7.977 1 98.25 87 GLY B CA 1
ATOM 2202 C C . GLY B 1 87 ? -4.52 -13.039 -7.059 1 98.25 87 GLY B C 1
ATOM 2203 O O . GLY B 1 87 ? -4.797 -11.961 -6.531 1 98.25 87 GLY B O 1
ATOM 2204 N N . MET B 1 88 ? -3.361 -13.719 -6.867 1 98.25 88 MET B N 1
ATOM 2205 C CA . MET B 1 88 ? -2.297 -13.195 -6.016 1 98.25 88 MET B CA 1
ATOM 2206 C C . MET B 1 88 ? -0.925 -13.586 -6.555 1 98.25 88 MET B C 1
ATOM 2208 O O . MET B 1 88 ? -0.796 -14.594 -7.258 1 98.25 88 MET B O 1
ATOM 2212 N N . ILE B 1 89 ? 0.034 -12.805 -6.223 1 98.5 89 ILE B N 1
ATOM 2213 C CA . ILE B 1 89 ? 1.443 -13.094 -6.457 1 98.5 89 ILE B CA 1
ATOM 2214 C C . ILE B 1 89 ? 2.273 -12.641 -5.258 1 98.5 89 ILE B C 1
ATOM 2216 O O . ILE B 1 89 ? 1.948 -11.641 -4.617 1 98.5 89 ILE B O 1
ATOM 2220 N N . ASP B 1 90 ? 3.387 -13.422 -4.984 1 98.19 90 ASP B N 1
ATOM 2221 C CA . ASP B 1 90 ? 4.098 -13.023 -3.773 1 98.19 90 ASP B CA 1
ATOM 2222 C C . ASP B 1 90 ? 5.543 -13.523 -3.797 1 98.19 90 ASP B C 1
ATOM 2224 O O . ASP B 1 90 ? 5.934 -14.266 -4.699 1 98.19 90 ASP B O 1
ATOM 2228 N N . LEU B 1 91 ? 6.348 -13.016 -2.967 1 97.94 91 LEU B N 1
ATOM 2229 C CA . LEU B 1 91 ? 7.609 -13.562 -2.486 1 97.94 91 LEU B CA 1
ATOM 2230 C C . LEU B 1 91 ? 7.477 -14.062 -1.053 1 97.94 91 LEU B C 1
ATOM 2232 O O . LEU B 1 91 ? 7.164 -13.289 -0.146 1 97.94 91 LEU B O 1
ATOM 2236 N N . HIS B 1 92 ? 7.641 -15.289 -0.843 1 96.81 92 HIS B N 1
ATOM 2237 C CA . HIS B 1 92 ? 7.684 -15.852 0.504 1 96.81 92 HIS B CA 1
ATOM 2238 C C . HIS B 1 92 ? 9.047 -16.469 0.798 1 96.81 92 HIS B C 1
ATOM 2240 O O . HIS B 1 92 ? 9.922 -16.5 -0.071 1 96.81 92 HIS B O 1
ATOM 2246 N N . GLU B 1 93 ? 9.297 -16.875 2.127 1 95.44 93 GLU B N 1
ATOM 2247 C CA . GLU B 1 93 ? 10.625 -17.297 2.568 1 95.44 93 GLU B CA 1
ATOM 2248 C C . GLU B 1 93 ? 11.672 -16.234 2.236 1 95.44 93 GLU B C 1
ATOM 2250 O O . GLU B 1 93 ? 12.742 -16.562 1.713 1 95.44 93 GLU B O 1
ATOM 2255 N N . LEU B 1 94 ? 11.25 -15.047 2.379 1 96.06 94 LEU B N 1
ATOM 2256 C CA . LEU B 1 94 ? 12.086 -13.898 2.047 1 96.06 94 LEU B CA 1
ATOM 2257 C C . LEU B 1 94 ? 13.188 -13.711 3.086 1 96.06 94 LEU B C 1
ATOM 2259 O O . LEU B 1 94 ? 12.922 -13.711 4.289 1 96.06 94 LEU B O 1
ATOM 2263 N N . ASN B 1 95 ? 14.367 -13.617 2.668 1 94.44 95 ASN B N 1
ATOM 2264 C CA . ASN B 1 95 ? 15.508 -13.289 3.508 1 94.44 95 ASN B CA 1
ATOM 2265 C C . ASN B 1 95 ? 16.438 -12.281 2.826 1 94.44 95 ASN B C 1
ATOM 2267 O O . ASN B 1 95 ? 16.047 -11.633 1.852 1 94.44 95 ASN B O 1
ATOM 2271 N N . GLN B 1 96 ? 17.594 -12.141 3.316 1 92.25 96 GLN B N 1
ATOM 2272 C CA . GLN B 1 96 ? 18.469 -11.07 2.836 1 92.25 96 GLN B CA 1
ATOM 2273 C C . GLN B 1 96 ? 19 -11.391 1.444 1 92.25 96 GLN B C 1
ATOM 2275 O O . GLN B 1 96 ? 19.391 -10.484 0.701 1 92.25 96 GLN B O 1
ATOM 2280 N N . ARG B 1 97 ? 18.906 -12.641 1.081 1 95.25 97 ARG B N 1
ATOM 2281 C CA . ARG B 1 97 ? 19.594 -13.023 -0.151 1 95.25 97 ARG B CA 1
ATOM 2282 C C . ARG B 1 97 ? 18.578 -13.43 -1.227 1 95.25 97 ARG B C 1
ATOM 2284 O O . ARG B 1 97 ? 18.859 -13.289 -2.422 1 95.25 97 ARG B O 1
ATOM 2291 N N . SER B 1 98 ? 17.438 -14 -0.736 1 97.5 98 SER B N 1
ATOM 2292 C CA . SER B 1 98 ? 16.594 -14.633 -1.732 1 97.5 98 SER B CA 1
ATOM 2293 C C . SER B 1 98 ? 15.133 -14.68 -1.265 1 97.5 98 SER B C 1
ATOM 2295 O O . SER B 1 98 ? 14.836 -14.328 -0.123 1 97.5 98 SER B O 1
ATOM 2297 N N . GLY B 1 99 ? 14.266 -15.07 -2.176 1 97.81 99 GLY B N 1
ATOM 2298 C CA . GLY B 1 99 ? 12.852 -15.344 -1.956 1 97.81 99 GLY B CA 1
ATOM 2299 C C . GLY B 1 99 ? 12.273 -16.328 -2.953 1 97.81 99 GLY B C 1
ATOM 2300 O O . GLY B 1 99 ? 12.867 -16.562 -4.008 1 97.81 99 GLY B O 1
ATOM 2301 N N . GLU B 1 100 ? 11.219 -16.875 -2.553 1 98.06 100 GLU B N 1
ATOM 2302 C CA . GLU B 1 100 ? 10.523 -17.812 -3.436 1 98.06 100 GLU B CA 1
ATOM 2303 C C . GLU B 1 100 ? 9.25 -17.188 -3.996 1 98.06 100 GLU B C 1
ATOM 2305 O O . GLU B 1 100 ? 8.438 -16.641 -3.246 1 98.06 100 GLU B O 1
ATOM 2310 N N . VAL B 1 101 ? 9.125 -17.359 -5.316 1 98.19 101 VAL B N 1
ATOM 2311 C CA . VAL B 1 101 ? 7.984 -16.781 -6.016 1 98.19 101 VAL B CA 1
ATOM 2312 C C . VAL B 1 101 ? 6.797 -17.734 -5.949 1 98.19 101 VAL B C 1
ATOM 2314 O O . VAL B 1 101 ? 6.945 -18.938 -6.184 1 98.19 101 VAL B O 1
ATOM 2317 N N . GLY B 1 102 ? 5.621 -17.234 -5.633 1 96.88 102 GLY B N 1
ATOM 2318 C CA . GLY B 1 102 ? 4.355 -17.953 -5.672 1 96.88 102 GLY B CA 1
ATOM 2319 C C . GLY B 1 102 ? 3.23 -17.141 -6.285 1 96.88 102 GLY B C 1
ATOM 2320 O O . GLY B 1 102 ? 3.234 -15.906 -6.207 1 96.88 102 GLY B O 1
ATOM 2321 N N . TYR B 1 103 ? 2.283 -17.906 -6.879 1 97.06 103 TYR B N 1
ATOM 2322 C CA . TYR B 1 103 ? 1.167 -17.188 -7.465 1 97.06 103 TYR B CA 1
ATOM 2323 C C . TYR B 1 103 ? 0.011 -18.125 -7.793 1 97.06 103 TYR B C 1
ATOM 2325 O O . TYR B 1 103 ? 0.198 -19.328 -7.887 1 97.06 103 TYR B O 1
ATOM 2333 N N . TRP B 1 104 ? -1.146 -17.547 -7.953 1 96.56 104 TRP B N 1
ATOM 2334 C CA . TRP B 1 104 ? -2.32 -18.188 -8.539 1 96.56 104 TRP B CA 1
ATOM 2335 C C . TRP B 1 104 ? -3.227 -17.156 -9.211 1 96.56 104 TRP B C 1
ATOM 2337 O O . TRP B 1 104 ? -3.193 -15.977 -8.867 1 96.56 104 TRP B O 1
ATOM 2347 N N . LEU B 1 105 ? -3.945 -17.641 -10.18 1 97.12 105 LEU B N 1
ATOM 2348 C CA . LEU B 1 105 ? -4.855 -16.797 -10.953 1 97.12 105 LEU B CA 1
ATOM 2349 C C . LEU B 1 105 ? -6.121 -17.562 -11.32 1 97.12 105 LEU B C 1
ATOM 2351 O O . LEU B 1 105 ? -6.051 -18.734 -11.719 1 97.12 105 LEU B O 1
ATOM 2355 N N . SER B 1 106 ? -7.262 -16.859 -11.211 1 97 106 SER B N 1
ATOM 2356 C CA . SER B 1 106 ? -8.531 -17.484 -11.562 1 97 106 SER B CA 1
ATOM 2357 C C . SER B 1 106 ? -8.5 -18.016 -12.992 1 97 106 SER B C 1
ATOM 2359 O O . SER B 1 106 ? -7.965 -17.359 -13.891 1 97 106 SER B O 1
ATOM 2361 N N . GLY B 1 107 ? -9.188 -19.109 -13.211 1 95.19 107 GLY B N 1
ATOM 2362 C CA . GLY B 1 107 ? -9.211 -19.781 -14.5 1 95.19 107 GLY B CA 1
ATOM 2363 C C . GLY B 1 107 ? -9.828 -18.938 -15.602 1 95.19 107 GLY B C 1
ATOM 2364 O O . GLY B 1 107 ? -9.414 -19.031 -16.766 1 95.19 107 GLY B O 1
ATOM 2365 N N . ASP B 1 108 ? -10.703 -18.031 -15.297 1 95 108 ASP B N 1
ATOM 2366 C CA . ASP B 1 108 ? -11.453 -17.234 -16.266 1 95 108 ASP B CA 1
ATOM 2367 C C . ASP B 1 108 ? -10.57 -16.172 -16.906 1 95 108 ASP B C 1
ATOM 2369 O O . ASP B 1 108 ? -10.938 -15.602 -17.938 1 95 108 ASP B O 1
ATOM 2373 N N . VAL B 1 109 ? -9.438 -15.938 -16.328 1 96.62 109 VAL B N 1
ATOM 2374 C CA . VAL B 1 109 ? -8.602 -14.867 -16.859 1 96.62 109 VAL B CA 1
ATOM 2375 C C . VAL B 1 109 ? -7.18 -15.383 -17.094 1 96.62 109 VAL B C 1
ATOM 2377 O O . VAL B 1 109 ? -6.215 -14.617 -17.016 1 96.62 109 VAL B O 1
ATOM 2380 N N . GLN B 1 110 ? -7.059 -16.594 -17.281 1 93.81 110 GLN B N 1
ATOM 2381 C CA . GLN B 1 110 ? -5.766 -17.188 -17.594 1 93.81 110 GLN B CA 1
ATOM 2382 C C . GLN B 1 110 ? -5.469 -17.094 -19.094 1 93.81 110 GLN B C 1
ATOM 2384 O O . GLN B 1 110 ? -6.352 -16.781 -19.891 1 93.81 110 GLN B O 1
ATOM 2389 N N . HIS B 1 111 ? -4.18 -17.25 -19.422 1 92.56 111 HIS B N 1
ATOM 2390 C CA . HIS B 1 111 ? -3.701 -17.312 -20.797 1 92.56 111 HIS B CA 1
ATOM 2391 C C . HIS B 1 111 ? -3.883 -15.969 -21.5 1 92.56 111 HIS B C 1
ATOM 2393 O O . HIS B 1 111 ? -4.18 -15.93 -22.703 1 92.56 111 HIS B O 1
ATOM 2399 N N . LEU B 1 112 ? -3.822 -14.922 -20.781 1 94.75 112 LEU B N 1
ATOM 2400 C CA . LEU B 1 112 ? -3.893 -13.57 -21.312 1 94.75 112 LEU B CA 1
ATOM 2401 C C . LEU B 1 112 ? -2.57 -12.836 -21.109 1 94.75 112 LEU B C 1
ATOM 2403 O O . LEU B 1 112 ? -2.467 -11.641 -21.406 1 94.75 112 LEU B O 1
ATOM 2407 N N . GLY B 1 113 ? -1.6 -13.547 -20.531 1 95.69 113 GLY B N 1
ATOM 2408 C CA . GLY B 1 113 ? -0.301 -12.938 -20.297 1 95.69 113 GLY B CA 1
ATOM 2409 C C . GLY B 1 113 ? -0.219 -12.211 -18.969 1 95.69 113 GLY B C 1
ATOM 2410 O O . GLY B 1 113 ? 0.785 -11.555 -18.672 1 95.69 113 GLY B O 1
ATOM 2411 N N . ILE B 1 114 ? -1.183 -12.312 -18.172 1 97.81 114 ILE B N 1
ATOM 2412 C CA . ILE B 1 114 ? -1.288 -11.555 -16.938 1 97.81 114 ILE B CA 1
ATOM 2413 C C . ILE B 1 114 ? -0.196 -12 -15.961 1 97.81 114 ILE B C 1
ATOM 2415 O O . ILE B 1 114 ? 0.546 -11.172 -15.43 1 97.81 114 ILE B O 1
ATOM 2419 N N . MET B 1 115 ? -0.075 -13.273 -15.812 1 97.69 115 MET B N 1
ATOM 2420 C CA . MET B 1 115 ? 0.855 -13.766 -14.805 1 97.69 115 MET B CA 1
ATOM 2421 C C . MET B 1 115 ? 2.299 -13.523 -15.234 1 97.69 115 MET B C 1
ATOM 2423 O O . MET B 1 115 ? 3.139 -13.141 -14.414 1 97.69 115 MET B O 1
ATOM 2427 N N . THR B 1 116 ? 2.594 -13.758 -16.484 1 96.75 116 THR B N 1
ATOM 2428 C CA . THR B 1 116 ? 3.943 -13.508 -16.984 1 96.75 116 THR B CA 1
ATOM 2429 C C . THR B 1 116 ? 4.363 -12.07 -16.688 1 96.75 116 THR B C 1
ATOM 2431 O O . THR B 1 116 ? 5.434 -11.828 -16.125 1 96.75 116 THR B O 1
ATOM 2434 N N . LYS B 1 117 ? 3.541 -11.133 -17.016 1 97.81 117 LYS B N 1
ATOM 2435 C CA . LYS B 1 117 ? 3.844 -9.727 -16.797 1 97.81 117 LYS B CA 1
ATOM 2436 C C . LYS B 1 117 ? 3.938 -9.406 -15.305 1 97.81 117 LYS B C 1
ATOM 2438 O O . LYS B 1 117 ? 4.75 -8.578 -14.891 1 97.81 117 LYS B O 1
ATOM 2443 N N . SER B 1 118 ? 3.1 -10.039 -14.523 1 98.38 118 SER B N 1
ATOM 2444 C CA . SER B 1 118 ? 3.148 -9.852 -13.078 1 98.38 118 SER B CA 1
ATOM 2445 C C . SER B 1 118 ? 4.465 -10.367 -12.5 1 98.38 118 SER B C 1
ATOM 2447 O O . SER B 1 118 ? 5.074 -9.703 -11.656 1 98.38 118 SER B O 1
ATOM 2449 N N . VAL B 1 119 ? 4.898 -11.531 -12.945 1 98.25 119 VAL B N 1
ATOM 2450 C CA . VAL B 1 119 ? 6.152 -12.109 -12.484 1 98.25 119 VAL B CA 1
ATOM 2451 C C . VAL B 1 119 ? 7.324 -11.242 -12.93 1 98.25 119 VAL B C 1
ATOM 2453 O O . VAL B 1 119 ? 8.266 -11.016 -12.172 1 98.25 119 VAL B O 1
ATOM 2456 N N . GLU B 1 120 ? 7.285 -10.75 -14.109 1 97.38 120 GLU B N 1
ATOM 2457 C CA . GLU B 1 120 ? 8.328 -9.844 -14.602 1 97.38 120 GLU B CA 1
ATOM 2458 C C . GLU B 1 120 ? 8.469 -8.625 -13.695 1 97.38 120 GLU B C 1
ATOM 2460 O O . GLU B 1 120 ? 9.578 -8.227 -13.352 1 97.38 120 GLU B O 1
ATOM 2465 N N . PHE B 1 121 ? 7.383 -8.062 -13.398 1 97.62 121 PHE B N 1
ATOM 2466 C CA . PHE B 1 121 ? 7.414 -6.926 -12.484 1 97.62 121 PHE B CA 1
ATOM 2467 C C . PHE B 1 121 ? 8.016 -7.32 -11.141 1 97.62 121 PHE B C 1
ATOM 2469 O O . PHE B 1 121 ? 8.867 -6.609 -10.609 1 97.62 121 PHE B O 1
ATOM 2476 N N . LEU B 1 122 ? 7.531 -8.414 -10.578 1 97.94 122 LEU B N 1
ATOM 2477 C CA . LEU B 1 122 ? 7.996 -8.867 -9.273 1 97.94 122 LEU B CA 1
ATOM 2478 C C . LEU B 1 122 ? 9.5 -9.094 -9.273 1 97.94 122 LEU B C 1
ATOM 2480 O O . LEU B 1 122 ? 10.195 -8.75 -8.312 1 97.94 122 LEU B O 1
ATOM 2484 N N . VAL B 1 123 ? 9.984 -9.648 -10.289 1 97.06 123 VAL B N 1
ATOM 2485 C CA . VAL B 1 123 ? 11.406 -9.906 -10.453 1 97.06 123 VAL B CA 1
ATOM 2486 C C . VAL B 1 123 ? 12.18 -8.586 -10.43 1 97.06 123 VAL B C 1
ATOM 2488 O O . VAL B 1 123 ? 13.156 -8.445 -9.703 1 97.06 123 VAL B O 1
ATOM 2491 N N . GLU B 1 124 ? 11.734 -7.688 -11.203 1 95.62 124 GLU B N 1
ATOM 2492 C CA . GLU B 1 124 ? 12.375 -6.379 -11.242 1 95.62 124 GLU B CA 1
ATOM 2493 C C . GLU B 1 124 ? 12.391 -5.73 -9.859 1 95.62 124 GLU B C 1
ATOM 2495 O O . GLU B 1 124 ? 13.422 -5.203 -9.422 1 95.62 124 GLU B O 1
ATOM 2500 N N . TYR B 1 125 ? 11.312 -5.762 -9.234 1 95.81 125 TYR B N 1
ATOM 2501 C CA . TYR B 1 125 ? 11.195 -5.184 -7.906 1 95.81 125 TYR B CA 1
ATOM 2502 C C . TYR B 1 125 ? 12.141 -5.863 -6.926 1 95.81 125 TYR B C 1
ATOM 2504 O O . TYR B 1 125 ? 12.844 -5.195 -6.164 1 95.81 125 TYR B O 1
ATOM 2512 N N . ALA B 1 126 ? 12.148 -7.145 -6.918 1 96.06 126 ALA B N 1
ATOM 2513 C CA . ALA B 1 126 ? 12.977 -7.941 -6.016 1 96.06 126 ALA B CA 1
ATOM 2514 C C . ALA B 1 126 ? 14.453 -7.617 -6.199 1 96.06 126 ALA B C 1
ATOM 2516 O O . ALA B 1 126 ? 15.195 -7.488 -5.219 1 96.06 126 ALA B O 1
ATOM 2517 N N . PHE B 1 127 ? 14.914 -7.434 -7.359 1 95.06 127 PHE B N 1
ATOM 2518 C CA . PHE B 1 127 ? 16.328 -7.246 -7.656 1 95.06 127 PHE B CA 1
ATOM 2519 C C . PHE B 1 127 ? 16.719 -5.781 -7.5 1 95.06 127 PHE B C 1
ATOM 2521 O O . PHE B 1 127 ? 17.781 -5.473 -6.953 1 95.06 127 PHE B O 1
ATOM 2528 N N . LYS B 1 128 ? 15.867 -4.918 -7.871 1 91.94 128 LYS B N 1
ATOM 2529 C CA . LYS B 1 128 ? 16.25 -3.508 -7.887 1 91.94 128 LYS B CA 1
ATOM 2530 C C . LYS B 1 128 ? 15.906 -2.826 -6.566 1 91.94 128 LYS B C 1
ATOM 2532 O O . LYS B 1 128 ? 16.641 -1.964 -6.094 1 91.94 128 LYS B O 1
ATOM 2537 N N . GLN B 1 129 ? 14.789 -3.201 -6.059 1 90.38 129 GLN B N 1
ATOM 2538 C CA . GLN B 1 129 ? 14.328 -2.521 -4.852 1 90.38 129 GLN B CA 1
ATOM 2539 C C . GLN B 1 129 ? 14.758 -3.275 -3.598 1 90.38 129 GLN B C 1
ATOM 2541 O O . GLN B 1 129 ? 15.219 -2.666 -2.629 1 90.38 129 GLN B O 1
ATOM 2546 N N . LEU B 1 130 ? 14.648 -4.539 -3.635 1 91.25 130 LEU B N 1
ATOM 2547 C CA . LEU B 1 130 ? 14.984 -5.332 -2.457 1 91.25 130 LEU B CA 1
ATOM 2548 C C . LEU B 1 130 ? 16.438 -5.805 -2.516 1 91.25 130 LEU B C 1
ATOM 2550 O O . LEU B 1 130 ? 16.969 -6.32 -1.528 1 91.25 130 LEU B O 1
ATOM 2554 N N . ASN B 1 131 ? 17.016 -5.684 -3.645 1 92.5 131 ASN B N 1
ATOM 2555 C CA . ASN B 1 131 ? 18.422 -5.996 -3.852 1 92.5 131 ASN B CA 1
ATOM 2556 C C . ASN B 1 131 ? 18.719 -7.457 -3.535 1 92.5 131 ASN B C 1
ATOM 2558 O O . ASN B 1 131 ? 19.719 -7.758 -2.879 1 92.5 131 ASN B O 1
ATOM 2562 N N . LEU B 1 132 ? 17.906 -8.352 -3.881 1 95.81 132 LEU B N 1
ATOM 2563 C CA . LEU B 1 132 ? 18.109 -9.781 -3.672 1 95.81 132 LEU B CA 1
ATOM 2564 C C . LEU B 1 132 ? 19.125 -10.336 -4.66 1 95.81 132 LEU B C 1
ATOM 2566 O O . LEU B 1 132 ? 19.312 -9.781 -5.75 1 95.81 132 LEU B O 1
ATOM 2570 N N . GLU B 1 133 ? 19.75 -11.461 -4.297 1 96.88 133 GLU B N 1
ATOM 2571 C CA . GLU B 1 133 ? 20.781 -12.086 -5.129 1 96.88 133 GLU B CA 1
ATOM 2572 C C . GLU B 1 133 ? 20.156 -13.031 -6.152 1 96.88 133 GLU B C 1
ATOM 2574 O O . GLU B 1 133 ? 20.641 -13.148 -7.277 1 96.88 133 GLU B O 1
ATOM 2579 N N . PHE B 1 134 ? 19.094 -13.75 -5.727 1 97.75 134 PHE B N 1
ATOM 2580 C CA . PHE B 1 134 ? 18.438 -14.68 -6.633 1 97.75 134 PHE B CA 1
ATOM 2581 C C . PHE B 1 134 ? 17.016 -14.984 -6.168 1 97.75 134 PHE B C 1
ATOM 2583 O O . PHE B 1 134 ? 16.656 -14.664 -5.031 1 97.75 134 PHE B O 1
ATOM 2590 N N . LEU B 1 135 ? 16.266 -15.57 -7.105 1 98.5 135 LEU B N 1
ATOM 2591 C CA . LEU B 1 135 ? 14.883 -15.961 -6.84 1 98.5 135 LEU B CA 1
ATOM 2592 C C . LEU B 1 135 ? 14.656 -17.422 -7.184 1 98.5 135 LEU B C 1
ATOM 2594 O O . LEU B 1 135 ? 15.281 -17.953 -8.102 1 98.5 135 LEU B O 1
ATOM 2598 N N . ILE B 1 136 ? 13.781 -18.031 -6.406 1 98.25 136 ILE B N 1
ATOM 2599 C CA . ILE B 1 136 ? 13.43 -19.422 -6.617 1 98.25 136 ILE B CA 1
ATOM 2600 C C . ILE B 1 136 ? 11.953 -19.531 -6.988 1 98.25 136 ILE B C 1
ATOM 2602 O O . ILE B 1 136 ? 11.109 -18.828 -6.422 1 98.25 136 ILE B O 1
ATOM 2606 N N . LEU B 1 137 ? 11.641 -20.375 -7.938 1 97.81 137 LEU B N 1
ATOM 2607 C CA . LEU B 1 137 ? 10.273 -20.734 -8.32 1 97.81 137 LEU B CA 1
ATOM 2608 C C . LEU B 1 137 ? 10.109 -22.25 -8.406 1 97.81 137 LEU B C 1
ATOM 2610 O O . LEU B 1 137 ? 10.836 -22.922 -9.141 1 97.81 137 LEU B O 1
ATOM 2614 N N . ARG B 1 138 ? 9.164 -22.766 -7.648 1 96.25 138 ARG B N 1
ATOM 2615 C CA . ARG B 1 138 ? 8.906 -24.203 -7.633 1 96.25 138 ARG B CA 1
ATOM 2616 C C . ARG B 1 138 ? 7.562 -24.531 -8.281 1 96.25 138 ARG B C 1
ATOM 2618 O O . ARG B 1 138 ? 6.578 -23.812 -8.078 1 96.25 138 ARG B O 1
ATOM 2625 N N . THR B 1 139 ? 7.527 -25.594 -9.086 1 95.12 139 THR B N 1
ATOM 2626 C CA . THR B 1 139 ? 6.297 -26.016 -9.75 1 95.12 139 THR B CA 1
ATOM 2627 C C . THR B 1 139 ? 6.098 -27.516 -9.602 1 95.12 139 THR B C 1
ATOM 2629 O O . THR B 1 139 ? 7.07 -28.281 -9.523 1 95.12 139 THR B O 1
ATOM 2632 N N . ALA B 1 140 ? 4.812 -27.922 -9.609 1 93.56 140 ALA B N 1
ATOM 2633 C CA . ALA B 1 140 ? 4.543 -29.344 -9.758 1 93.56 140 ALA B CA 1
ATOM 2634 C C . ALA B 1 140 ? 5.016 -29.859 -11.117 1 93.56 140 ALA B C 1
ATOM 2636 O O . ALA B 1 140 ? 5.059 -29.109 -12.086 1 93.56 140 ALA B O 1
ATOM 2637 N N . GLN B 1 141 ? 5.246 -31.156 -11.164 1 93.5 141 GLN B N 1
ATOM 2638 C CA . GLN B 1 141 ? 5.77 -31.766 -12.383 1 93.5 141 GLN B CA 1
ATOM 2639 C C . GLN B 1 141 ? 4.789 -31.625 -13.539 1 93.5 141 GLN B C 1
ATOM 2641 O O . GLN B 1 141 ? 5.195 -31.469 -14.688 1 93.5 141 GLN B O 1
ATOM 2646 N N . ASP B 1 142 ? 3.57 -31.609 -13.141 1 92.31 142 ASP B N 1
ATOM 2647 C CA . ASP B 1 142 ? 2.559 -31.656 -14.195 1 92.31 142 ASP B CA 1
ATOM 2648 C C . ASP B 1 142 ? 1.951 -30.281 -14.43 1 92.31 142 ASP B C 1
ATOM 2650 O O . ASP B 1 142 ? 1.029 -30.125 -15.234 1 92.31 142 ASP B O 1
ATOM 2654 N N . ASN B 1 143 ? 2.402 -29.281 -13.734 1 92.12 143 ASN B N 1
ATOM 2655 C CA . ASN B 1 143 ? 1.894 -27.922 -13.922 1 92.12 143 ASN B CA 1
ATOM 2656 C C . ASN B 1 143 ? 2.639 -27.203 -15.039 1 92.12 143 ASN B C 1
ATOM 2658 O O . ASN B 1 143 ? 3.441 -26.297 -14.773 1 92.12 143 ASN B O 1
ATOM 2662 N N . LEU B 1 144 ? 2.246 -27.484 -16.234 1 92.12 144 LEU B N 1
ATOM 2663 C CA . LEU B 1 144 ? 2.938 -26.969 -17.406 1 92.12 144 LEU B CA 1
ATOM 2664 C C . LEU B 1 144 ? 2.75 -25.453 -17.516 1 92.12 144 LEU B C 1
ATOM 2666 O O . LEU B 1 144 ? 3.65 -24.75 -17.969 1 92.12 144 LEU B O 1
ATOM 2670 N N . ALA B 1 145 ? 1.619 -25.016 -17.172 1 91.12 145 ALA B N 1
ATOM 2671 C CA . ALA B 1 145 ? 1.34 -23.578 -17.25 1 91.12 145 ALA B CA 1
ATOM 2672 C C . ALA B 1 145 ? 2.324 -22.781 -16.391 1 91.12 145 ALA B C 1
ATOM 2674 O O . ALA B 1 145 ? 2.885 -21.781 -16.844 1 91.12 145 ALA B O 1
ATOM 2675 N N . SER B 1 146 ? 2.57 -23.172 -15.203 1 93.81 146 SER B N 1
ATOM 2676 C CA . SER B 1 146 ? 3.516 -22.5 -14.312 1 93.81 146 SER B CA 1
ATOM 2677 C C . SER B 1 146 ? 4.941 -22.609 -14.844 1 93.81 146 SER B C 1
ATOM 2679 O O . SER B 1 146 ? 5.723 -21.656 -14.734 1 93.81 146 SER B O 1
ATOM 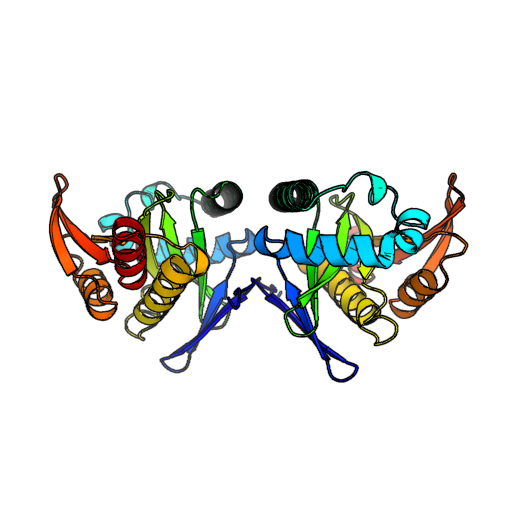2681 N N . GLN B 1 147 ? 5.281 -23.734 -15.414 1 95.25 147 GLN B N 1
ATOM 2682 C CA . GLN B 1 147 ? 6.602 -23.906 -16 1 95.25 147 GLN B CA 1
ATOM 2683 C C . GLN B 1 147 ? 6.84 -22.922 -17.141 1 95.25 147 GLN B C 1
ATOM 2685 O O . GLN B 1 147 ? 7.922 -22.344 -17.25 1 95.25 147 GLN B O 1
ATOM 2690 N N . HIS B 1 148 ? 5.848 -22.75 -17.906 1 95.25 148 HIS B N 1
ATOM 2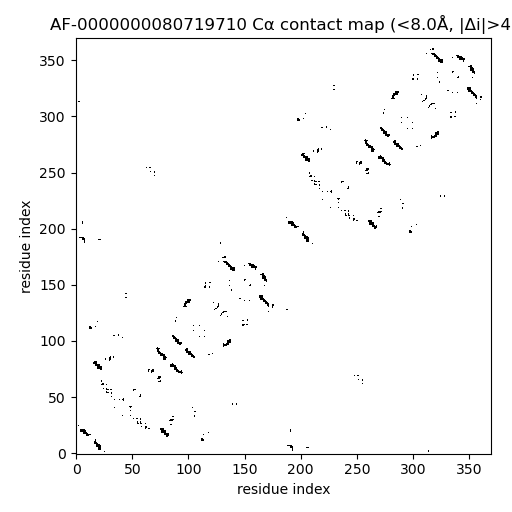691 C CA . HIS B 1 148 ? 5.949 -21.812 -19.016 1 95.25 148 HIS B CA 1
ATOM 2692 C C . HIS B 1 148 ? 6.152 -20.391 -18.516 1 95.25 148 HIS B C 1
ATOM 2694 O O . HIS B 1 148 ? 6.93 -19.625 -19.094 1 95.25 148 HIS B O 1
ATOM 2700 N N . VAL B 1 149 ? 5.48 -19.984 -17.484 1 96.06 149 VAL B N 1
ATOM 2701 C CA . VAL B 1 149 ? 5.648 -18.672 -16.875 1 96.06 149 VAL B CA 1
ATOM 2702 C C . VAL B 1 149 ? 7.09 -18.5 -16.406 1 96.06 149 VAL B C 1
ATOM 2704 O O . VAL B 1 149 ? 7.719 -17.469 -16.672 1 96.06 149 VAL B O 1
ATOM 2707 N N . ALA B 1 150 ? 7.633 -19.5 -15.703 1 96.25 150 ALA B N 1
ATOM 2708 C CA . ALA B 1 150 ? 9.008 -19.453 -15.211 1 96.25 150 ALA B CA 1
ATOM 2709 C C . ALA B 1 150 ? 10 -19.234 -16.359 1 96.25 150 ALA B C 1
ATOM 2711 O O . ALA B 1 150 ? 10.852 -18.344 -16.281 1 96.25 150 ALA B O 1
ATOM 2712 N N . GLN B 1 151 ? 9.773 -19.984 -17.375 1 95.75 151 GLN B N 1
ATOM 2713 C CA . GLN B 1 151 ? 10.68 -19.922 -18.516 1 95.75 151 GLN B CA 1
ATOM 2714 C C . GLN B 1 151 ? 10.586 -18.578 -19.219 1 95.75 151 GLN B C 1
ATOM 2716 O O . GLN B 1 151 ? 11.609 -17.969 -19.547 1 95.75 151 GLN B O 1
ATOM 2721 N N . ARG B 1 152 ? 9.414 -18.109 -19.438 1 95.44 152 ARG B N 1
ATOM 2722 C CA . ARG B 1 152 ? 9.203 -16.828 -20.109 1 95.44 152 ARG B CA 1
ATOM 2723 C C . ARG B 1 152 ? 9.789 -15.688 -19.281 1 95.44 152 ARG B C 1
ATOM 2725 O O . ARG B 1 152 ? 10.242 -14.68 -19.844 1 95.44 152 ARG B O 1
ATOM 2732 N N . ALA B 1 153 ? 9.805 -15.836 -18 1 95.12 153 ALA B N 1
ATOM 2733 C CA . ALA B 1 153 ? 10.312 -14.797 -17.109 1 95.12 153 ALA B CA 1
ATOM 2734 C C . ALA B 1 153 ? 11.82 -14.914 -16.922 1 95.12 153 ALA B C 1
ATOM 2736 O O . ALA B 1 153 ? 12.43 -14.148 -16.172 1 95.12 153 ALA B O 1
ATOM 2737 N N . GLY B 1 154 ? 12.414 -15.906 -17.5 1 95.81 154 GLY B N 1
ATOM 2738 C CA . GLY B 1 154 ? 13.867 -15.984 -17.547 1 95.81 154 GLY B CA 1
ATOM 2739 C C . GLY B 1 154 ? 14.445 -16.953 -16.531 1 95.81 154 GLY B C 1
ATOM 2740 O O . GLY B 1 154 ? 15.664 -17.078 -16.422 1 95.81 154 GLY B O 1
ATOM 2741 N N . PHE B 1 155 ? 13.648 -17.641 -15.82 1 97.81 155 PHE B N 1
ATOM 2742 C CA . PHE B 1 155 ? 14.133 -18.625 -14.859 1 97.81 155 PHE B CA 1
ATOM 2743 C C . PHE B 1 155 ? 14.727 -19.828 -15.57 1 97.81 155 PHE B C 1
ATOM 2745 O O . PHE B 1 155 ? 14.258 -20.219 -16.641 1 97.81 155 PHE B O 1
ATOM 2752 N N . GLN B 1 156 ? 15.695 -20.453 -14.867 1 97.56 156 GLN B N 1
ATOM 2753 C CA . GLN B 1 156 ? 16.328 -21.641 -15.414 1 97.56 156 GLN B CA 1
ATOM 2754 C C . GLN B 1 156 ? 16.094 -22.859 -14.516 1 97.56 156 GLN B C 1
ATOM 2756 O O . GLN B 1 156 ? 16.234 -22.75 -13.289 1 97.56 156 GLN B O 1
ATOM 2761 N N . TYR B 1 157 ? 15.812 -23.953 -15.164 1 97.5 157 TYR B N 1
ATOM 2762 C CA . TYR B 1 157 ? 15.656 -25.203 -14.422 1 97.5 157 TYR B CA 1
ATOM 2763 C C . TYR B 1 157 ? 16.984 -25.641 -13.812 1 97.5 157 TYR B C 1
ATOM 2765 O O . TYR B 1 157 ? 18.031 -25.594 -14.469 1 97.5 157 TYR B O 1
ATOM 2773 N N . VAL B 1 158 ? 16.875 -26.156 -12.555 1 97.38 158 VAL B N 1
ATOM 2774 C CA . VAL B 1 158 ? 18.109 -26.547 -11.883 1 97.38 158 VAL B CA 1
ATOM 2775 C C . VAL B 1 158 ? 18.016 -28 -11.453 1 97.38 158 VAL B C 1
ATOM 2777 O O . VAL B 1 158 ? 18.969 -28.766 -11.641 1 97.38 158 VAL B O 1
ATOM 2780 N N . LYS B 1 159 ? 16.906 -28.312 -10.789 1 96.69 159 LYS B N 1
ATOM 2781 C CA . LYS B 1 159 ? 16.766 -29.672 -10.273 1 96.69 159 LYS B CA 1
ATOM 2782 C C . LYS B 1 159 ? 15.312 -29.969 -9.891 1 96.69 159 LYS B C 1
ATOM 2784 O O . LYS B 1 159 ? 14.469 -29.062 -9.906 1 96.69 159 LYS B O 1
ATOM 2789 N N . ASP B 1 160 ? 15.094 -31.297 -9.656 1 96.06 160 ASP B N 1
ATOM 2790 C CA . ASP B 1 160 ? 13.891 -31.703 -8.93 1 96.06 160 ASP B CA 1
ATOM 2791 C C . ASP B 1 160 ? 14.172 -31.812 -7.43 1 96.06 160 ASP B C 1
ATOM 2793 O O . ASP B 1 160 ? 15.242 -32.281 -7.027 1 96.06 160 ASP B O 1
ATOM 2797 N N . ASP B 1 161 ? 13.188 -31.328 -6.629 1 93.56 161 ASP B N 1
ATOM 2798 C CA . ASP B 1 161 ? 13.438 -31.422 -5.195 1 93.56 161 ASP B CA 1
ATOM 2799 C C . ASP B 1 161 ? 12.859 -32.719 -4.617 1 93.56 161 ASP B C 1
ATOM 2801 O O . ASP B 1 161 ? 12.398 -33.562 -5.363 1 93.56 161 ASP B O 1
ATOM 2805 N N . GLU B 1 162 ? 12.961 -32.938 -3.27 1 90 162 GLU B N 1
ATOM 2806 C CA . GLU B 1 162 ? 12.594 -34.188 -2.6 1 90 162 GLU B CA 1
ATOM 2807 C C . GLU B 1 162 ? 11.094 -34.438 -2.684 1 90 162 GLU B C 1
ATOM 2809 O O . GLU B 1 162 ? 10.641 -35.562 -2.551 1 90 162 GLU B O 1
ATOM 2814 N N . ASN B 1 163 ? 10.297 -33.438 -2.955 1 89.25 163 ASN B N 1
ATOM 2815 C CA . ASN B 1 163 ? 8.852 -33.562 -3.072 1 89.25 163 ASN B CA 1
ATOM 2816 C C . ASN B 1 163 ? 8.406 -33.625 -4.531 1 89.25 163 ASN B C 1
ATOM 2818 O O . ASN B 1 163 ? 7.238 -33.375 -4.84 1 89.25 163 ASN B O 1
ATOM 2822 N N . ASP B 1 164 ? 9.391 -33.812 -5.414 1 89.88 164 ASP B N 1
ATOM 2823 C CA . ASP B 1 164 ? 9.172 -33.969 -6.844 1 89.88 164 ASP B CA 1
ATOM 2824 C C . ASP B 1 164 ? 8.688 -32.688 -7.484 1 89.88 164 ASP B C 1
ATOM 2826 O O . ASP B 1 164 ? 7.84 -32.719 -8.383 1 89.88 164 ASP B O 1
ATOM 2830 N N . HIS B 1 165 ? 9.078 -31.594 -6.953 1 94.62 165 HIS B N 1
ATOM 2831 C CA . HIS B 1 165 ? 8.875 -30.312 -7.617 1 94.62 165 HIS B CA 1
ATOM 2832 C C . HIS B 1 165 ? 10.047 -29.969 -8.523 1 94.62 165 HIS B C 1
ATOM 2834 O O . HIS B 1 165 ? 11.195 -30.281 -8.203 1 94.62 165 HIS B O 1
ATOM 2840 N N . LYS B 1 166 ? 9.703 -29.406 -9.609 1 97.06 166 LYS B N 1
ATOM 2841 C CA . LYS B 1 166 ? 10.742 -28.797 -10.422 1 97.06 166 LYS B CA 1
ATOM 2842 C C . LYS B 1 166 ? 11.172 -27.438 -9.852 1 97.06 166 LYS B C 1
ATOM 2844 O O . LYS B 1 166 ? 10.328 -26.594 -9.57 1 97.06 166 LYS B O 1
ATOM 2849 N N . VAL B 1 167 ? 12.469 -27.297 -9.703 1 97.81 167 VAL B N 1
ATOM 2850 C CA . VAL B 1 167 ? 13 -26.062 -9.125 1 97.81 167 VAL B CA 1
ATOM 2851 C C . VAL B 1 167 ? 13.648 -25.219 -10.211 1 97.81 167 VAL B C 1
ATOM 2853 O O . VAL B 1 167 ? 14.531 -25.688 -10.938 1 97.81 167 VAL B O 1
ATOM 2856 N N . PHE B 1 168 ? 13.203 -23.984 -10.32 1 98.19 168 PHE B N 1
ATOM 2857 C CA . PHE B 1 168 ? 13.758 -22.984 -11.227 1 98.19 168 PHE B CA 1
ATOM 2858 C C . PHE B 1 168 ? 14.414 -21.859 -10.445 1 98.19 168 PHE B C 1
ATOM 2860 O O . PHE B 1 168 ? 13.914 -21.453 -9.398 1 98.19 168 PHE B O 1
ATOM 2867 N N . VAL B 1 169 ? 15.562 -21.281 -11.047 1 98.19 169 VAL B N 1
ATOM 2868 C CA . VAL B 1 169 ? 16.281 -20.219 -10.359 1 98.19 169 VAL B CA 1
ATOM 2869 C C . VAL B 1 169 ? 16.594 -19.094 -11.336 1 98.19 169 VAL B C 1
ATOM 2871 O O . VAL B 1 169 ? 16.922 -19.344 -12.5 1 98.19 169 VAL B O 1
ATOM 2874 N N . LEU B 1 170 ? 16.438 -17.891 -10.875 1 98.19 170 LEU B N 1
ATOM 2875 C CA . LEU B 1 170 ? 16.859 -16.703 -11.602 1 98.19 170 LEU B CA 1
ATOM 2876 C C . LEU B 1 170 ? 17.844 -15.875 -10.781 1 98.19 170 LEU B C 1
ATOM 2878 O O . LEU B 1 170 ? 17.531 -15.445 -9.672 1 98.19 170 LEU B O 1
ATOM 2882 N N . LYS B 1 171 ? 18.984 -15.625 -11.312 1 96.94 171 LYS B N 1
ATOM 2883 C CA . LYS B 1 171 ? 20.031 -14.898 -10.609 1 96.94 171 LYS B CA 1
ATOM 2884 C C . LYS B 1 171 ? 20.031 -13.422 -11.008 1 96.94 171 LYS B C 1
ATOM 2886 O O . LYS B 1 171 ? 19.781 -13.086 -12.164 1 96.94 171 LYS B O 1
ATOM 2891 N N . ASN B 1 172 ? 20.297 -12.586 -10.039 1 95.31 172 ASN B N 1
ATOM 2892 C CA . ASN B 1 172 ? 20.484 -11.164 -10.281 1 95.31 172 ASN B CA 1
ATOM 2893 C C . ASN B 1 172 ? 21.859 -10.875 -10.867 1 95.31 172 ASN B C 1
ATOM 2895 O O . ASN B 1 172 ? 22.859 -10.852 -10.141 1 95.31 172 ASN B O 1
ATOM 2899 N N . GLU B 1 173 ? 22 -10.539 -12.031 1 86.12 173 GLU B N 1
ATOM 2900 C CA . GLU B 1 173 ? 23.266 -10.375 -12.727 1 86.12 173 GLU B CA 1
ATOM 2901 C C . GLU B 1 173 ? 24.031 -9.148 -12.211 1 86.12 173 GLU B C 1
ATOM 2903 O O . GLU B 1 173 ? 25.25 -9.109 -12.25 1 86.12 173 GLU B O 1
ATOM 2908 N N . SER B 1 174 ? 23.406 -8.133 -11.875 1 77.19 174 SER B N 1
ATOM 2909 C CA . SER B 1 174 ? 24.047 -6.93 -11.359 1 77.19 174 SER B CA 1
ATOM 2910 C C . SER B 1 174 ? 24.703 -7.188 -10.016 1 77.19 174 SER B C 1
ATOM 2912 O O . SER B 1 174 ? 25.719 -6.562 -9.68 1 77.19 174 SER B O 1
ATOM 2914 N N . HIS B 1 175 ? 24.219 -8.016 -9.227 1 69.56 175 HIS B N 1
ATOM 2915 C CA . HIS B 1 175 ? 24.75 -8.352 -7.91 1 69.56 175 HIS B CA 1
ATOM 2916 C C . HIS B 1 175 ? 26.078 -9.094 -8.039 1 69.56 175 HIS B C 1
ATOM 2918 O O . HIS B 1 175 ? 27 -8.883 -7.234 1 69.56 175 HIS B O 1
ATOM 2924 N N . GLN B 1 176 ? 26.156 -9.898 -8.961 1 62.88 176 GLN B N 1
ATOM 2925 C CA . GLN B 1 176 ? 27.375 -10.656 -9.195 1 62.88 176 GLN B CA 1
ATOM 2926 C C . GLN B 1 176 ? 28.531 -9.742 -9.578 1 62.88 176 GLN B C 1
ATOM 2928 O O . GLN B 1 176 ? 29.672 -9.938 -9.125 1 62.88 176 GLN B O 1
ATOM 2933 N N . GLU B 1 177 ? 28.094 -8.766 -10.273 1 60.38 177 GLU B N 1
ATOM 2934 C CA . GLU B 1 177 ? 29.156 -7.852 -10.68 1 60.38 177 GLU B CA 1
ATOM 2935 C C . GLU B 1 177 ? 29.672 -7.043 -9.5 1 60.38 177 GLU B C 1
ATOM 2937 O O . GLU B 1 177 ? 30.891 -6.836 -9.359 1 60.38 177 GLU B O 1
ATOM 2942 N N . GLU B 1 178 ? 28.859 -6.68 -8.656 1 59.41 178 GLU B N 1
ATOM 2943 C CA . GLU B 1 178 ? 29.266 -5.871 -7.508 1 59.41 178 GLU B CA 1
ATOM 2944 C C . GLU B 1 178 ? 30.125 -6.688 -6.535 1 59.41 178 GLU B C 1
ATOM 2946 O O . GLU B 1 178 ? 31.094 -6.176 -5.973 1 59.41 178 GLU B O 1
ATOM 2951 N N . GLN B 1 179 ? 29.828 -7.906 -6.406 1 58 179 GLN B N 1
ATOM 2952 C CA . GLN B 1 179 ? 30.594 -8.781 -5.527 1 58 179 GLN B CA 1
ATOM 2953 C C . GLN B 1 179 ? 32 -9.031 -6.086 1 58 179 GLN B C 1
ATOM 2955 O O . GLN B 1 179 ? 32.969 -9.07 -5.336 1 58 179 GLN B O 1
ATOM 2960 N N . VAL B 1 180 ? 32.031 -9.195 -7.395 1 56.19 180 VAL B N 1
ATOM 2961 C CA . VAL B 1 180 ? 33.344 -9.383 -8.031 1 56.19 180 VAL B CA 1
ATOM 2962 C C . VAL B 1 180 ? 34.188 -8.109 -7.895 1 56.19 180 VAL B C 1
ATOM 2964 O O . VAL B 1 180 ? 35.375 -8.164 -7.637 1 56.19 180 VAL B O 1
ATOM 2967 N N . TRP B 1 181 ? 33.562 -7.031 -8.078 1 57.75 181 TRP B N 1
ATOM 2968 C CA . TRP B 1 181 ? 34.25 -5.746 -7.977 1 57.75 181 TRP B CA 1
ATOM 2969 C C . TRP B 1 181 ? 34.75 -5.5 -6.559 1 57.75 181 TRP B C 1
ATOM 2971 O O . TRP B 1 181 ? 35.875 -5.016 -6.359 1 57.75 181 TRP B O 1
ATOM 2981 N N . ASN B 1 182 ? 34.031 -5.914 -5.652 1 57.59 182 ASN B N 1
ATOM 2982 C CA . ASN B 1 182 ? 34.438 -5.738 -4.266 1 57.59 182 ASN B CA 1
ATOM 2983 C C . ASN B 1 182 ? 35.594 -6.684 -3.904 1 57.59 182 ASN B C 1
ATOM 2985 O O . ASN B 1 182 ? 36.406 -6.387 -3.016 1 57.59 182 ASN B O 1
ATOM 2989 N N . LEU B 1 183 ? 35.625 -7.84 -4.523 1 51.06 183 LEU B N 1
ATOM 2990 C CA . LEU B 1 183 ? 36.719 -8.758 -4.289 1 51.06 183 LEU B CA 1
ATOM 2991 C C . LEU B 1 183 ? 38 -8.227 -4.918 1 51.06 183 LEU B C 1
ATOM 2993 O O . LEU B 1 183 ? 39.125 -8.578 -4.48 1 51.06 183 LEU B O 1
ATOM 2997 N N . ARG B 1 184 ? 37.875 -7.402 -5.715 1 43.94 184 ARG B N 1
ATOM 2998 C CA . ARG B 1 184 ? 39.062 -6.918 -6.418 1 43.94 184 ARG B CA 1
ATOM 2999 C C . ARG B 1 184 ? 39.594 -5.656 -5.762 1 43.94 184 ARG B C 1
ATOM 3001 O O . ARG B 1 184 ? 40.719 -5.211 -6.086 1 43.94 184 ARG B O 1
ATOM 3008 N N . ARG B 1 185 ? 38.875 -5.199 -4.879 1 41.16 185 ARG B N 1
ATOM 3009 C CA . ARG B 1 185 ? 39.469 -4.059 -4.18 1 41.16 185 ARG B CA 1
ATOM 3010 C C . ARG B 1 185 ? 40.031 -4.477 -2.816 1 41.16 185 ARG B C 1
ATOM 3012 O O . ARG B 1 185 ? 39.375 -5.215 -2.08 1 41.16 185 ARG B O 1
#

Solvent-accessible surface area (backbone atoms only — not comparable to full-atom values): 19927 Å² total; per-residue (Å²): 132,90,78,83,57,34,36,58,46,72,52,73,48,82,90,38,49,36,37,39,21,59,66,54,62,88,43,18,57,47,42,42,52,45,46,62,75,39,36,75,66,42,53,75,74,36,84,65,52,78,73,51,83,44,47,67,45,37,31,51,50,37,52,51,50,50,53,32,38,73,68,60,39,30,48,67,31,31,33,22,54,71,80,38,50,44,35,38,41,33,32,38,79,33,58,83,47,32,30,33,51,48,71,53,66,34,79,93,65,55,94,44,57,56,63,45,54,51,51,45,50,51,50,51,45,41,41,70,72,65,52,29,46,35,39,35,38,71,34,56,76,81,40,57,70,58,50,50,39,42,47,75,60,61,34,37,80,76,47,69,49,98,84,56,26,40,34,27,42,34,72,36,67,70,53,55,51,52,54,54,55,54,68,70,99,132,90,79,85,57,36,35,58,47,73,51,73,48,82,91,37,49,37,37,38,22,59,66,53,61,88,44,17,56,47,40,41,52,43,46,60,75,40,35,76,65,42,53,75,74,36,83,64,53,77,74,52,83,43,46,67,46,39,30,51,49,38,52,50,51,50,52,33,37,74,68,59,40,30,46,67,31,30,32,23,52,71,80,38,51,43,34,37,39,33,33,39,80,34,57,81,48,34,31,33,52,47,71,52,66,34,78,91,65,55,94,44,56,56,62,45,54,50,50,44,49,49,51,51,44,42,40,70,71,64,53,28,46,34,40,35,40,71,35,55,76,81,41,59,70,60,50,51,39,40,47,75,63,62,33,38,82,76,46,70,49,99,84,55,27,40,33,26,42,36,73,36,68,70,53,54,50,52,53,54,53,54,69,71,99

Radius of gyration: 23.24 Å; Cα contacts (8 Å, |Δi|>4): 611; chains: 2; bounding box: 77×65×51 Å

InterPro domains:
  IPR000182 GNAT domain [PF13302] (42-156)
  IPR000182 GNAT domain [PS51186] (40-173)
  IPR016181 Acyl-CoA N-acyltransferase [SSF55729] (16-158)
  IPR051908 Ribosomal-protein N-acetyltransferase [PTHR43441] (15-173)

Secondary structure (DSSP, 8-state):
------EEEEEEETTEEEEEE---GGGHHHHHHHHHHTHHHHHHH-TTGGG--SHHHHHHHHHHHHHHHHTTS-EEEEEEETTEEEEEEEEES--SSEEEEEEEE-GGG-SSSHHHHHHHHHHHHHHHTS--SEEEEEEETT-HHHHHHHHHTT-EEEEE-TTSEEEEEEE-HHHHHHHHHHHH-/------EEEEEEETTEEEEEE---GGGHHHHHHHHHHTHHHHHHH-TTGGG--SHHHHHHHHHHHHHHHHTTS-EEEEEEETTEEEEEEEEES--SSEEEEEEEE-GGG-SSSHHHHHHHHHHHIIIIIS--SEEEEEEETT-HHHHHHHHHTT-EEEEE-TTSEEEEEEE-HHHHHHHHHHHH-

Foldseek 3Di:
DQDDFAFPDWDDWPNWTKTWTQQDLVQLVLQLVLCVVCVVVCVVWPVCSVVQDDSVSSSVVSVVQVVCVVVQAKAKTFMDINRHGFKIWMWHNDDLAETEIDIDGRPVPPPGCRVLVVVLVVVCCCCPVSVHFKYKYKGAPPPVVSVVSCVSSPWDWDDQDPVRITMTMDGRPVSVVVVVVVVVD/DQDDFAFPDWDDWPNWTKTWTQQDLVQLVLALVLCVVCVVVCVVWPVCSVVQDDSVSSSVVSVVQVVCVVVQAKAKTFMDINRHGFKIWMWHRDDLAETEIDIDGRPVPPPGCRLLVVVLVVVCCCCPVSVHFKYKYKGAPPPVVSVVSCVSSPWDWDDQDPVRITMTMDGRPVSVVVVVVVVVD

Organism: Lactobacillus johnsonii (strain FI9785) (NCBI:txid633699)

Sequence (370 aa):
MKHIAFVLHNFSTGNKKIELVLPEVWQAASLFDQLQKNFVEFSKYLEWAEKIKSVKDEAASIKMFQEKMVGGKAFNLVILVDGVPSGMIDLHELNQRSGEVGYWLSGDVQHLGIMTKSVEFLVEYAFKQLNLEFLILRTAQDNLASQHVAQRAGFQYVKDDENDHKVFVLKNESHQEEQVWNLRRMKHIAFVLHNFSTGNKKIELVLPEVWQAASLFDQLQKNFVEFSKYLEWAEKIKSVKDEAASIKMFQEKMVGGKAFNLVILVDGVPSGMIDLHELNQRSGEVGYWLSGDVQHLGIMTKSVEFLVEYAFKQLNLEFLILRTAQDNLASQHVAQRAGFQYVKDDENDHKVFVLKNESHQEEQVWNLRR

Nearest PDB structures (foldseek):
  3fbu-assembly2_A  TM=7.806E-01  e=2.809E-10  Bacillus anthracis str. Sterne
 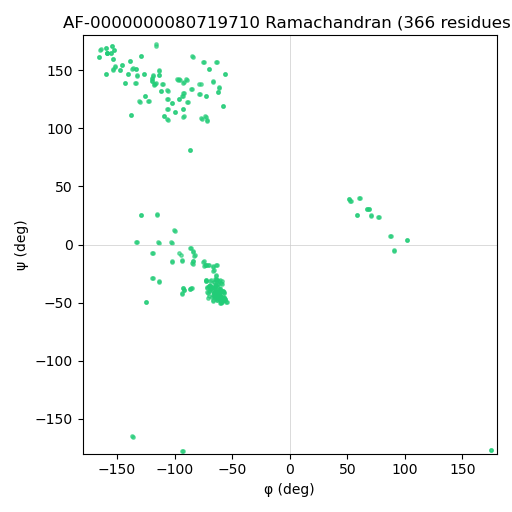 4ri1-assembly1_A  TM=7.156E-01  e=2.268E-09  Helicobacter pylori 26695
  8iym-assembly1_A  TM=8.464E-01  e=5.215E-06  Helicobacter pylori 26695
  8iyo-assembly3_C  TM=7.071E-01  e=2.347E-06  Helicobacter pylori 26695
  8iym-assembly3_C  TM=6.975E-01  e=3.607E-06  Helicobacter pylori 26695